Protein AF-A0A382SB54-F1 (afdb_monomer)

Solvent-accessible surface area (backbone atoms only — not comparable to full-atom values): 14588 Å² total; per-residue (Å²): 131,87,76,50,73,66,57,52,51,50,52,52,54,50,54,52,37,54,52,53,48,53,54,49,52,51,52,32,71,78,64,73,53,52,62,45,81,50,63,39,62,71,53,73,41,19,68,50,53,30,50,47,32,78,80,61,42,66,45,75,49,62,63,59,35,33,24,76,78,36,48,59,56,52,53,54,37,51,51,44,27,75,76,66,73,44,75,74,86,80,88,70,50,57,73,45,52,67,32,75,64,54,65,32,42,67,56,49,52,56,34,46,77,69,72,38,65,35,32,34,43,23,43,35,22,50,47,48,92,55,50,76,68,26,25,16,33,33,33,60,25,58,44,86,62,43,43,59,57,52,36,66,72,56,70,55,69,87,78,65,49,40,21,39,44,29,39,34,94,52,39,76,80,42,34,55,40,48,66,72,51,79,72,39,67,61,44,51,38,40,23,41,42,73,56,42,85,62,28,61,23,24,31,34,95,88,32,29,32,40,42,20,36,37,42,62,88,82,37,49,62,61,30,50,39,37,52,53,47,19,74,78,66,76,46,50,47,34,28,39,38,62,26,52,51,80,97,53,66,66,46,60,52,71,67,44,48,50,52,44,27,73,73,68,74,40,58,62,38,36,37,92

Secondary structure (DSSP, 8-state):
-PPPHHHHHHHHHHHHHHHHHHHHHHHHHHH--SEEE--SGGGG-HHHHHHGGGGT-SEEE--S--SHHHHHHHHHHHHHHHHHSPPP----SEEEEEE-SS--HHHHHHHHHTT--EEEE-EEEESSSS--SSEEEEE-TT-TTHHHHHHHHHT--TT---EEEEEGGGHHHHEE-GGG-S--TTS--EEEESSGGG-TTT--TTSEEE-EEE-TTT-HHHHHHHHHHHHHHS--EEEEEE---TTSPPP-SHHHHHHHHHHH---EES--

Organism: NCBI:txid408172

Foldseek 3Di:
DDDPPVNVVVVVLVVLLVVLLVVLLVVCVVPVDLEEEDAAPSLLVQASVLCNVVSRRLYYDYALARHPVCVVVVVVQVVCCVVPVDGDDDLFQQAAAALDAAFALVVVVVCQVVQAWAFEAHGRAGHHQWGQRNQKTWGAQQDPCPLVLVCVQQVDDSQDAFAKAFALVCDVVFWDGRSNDSADQNLSHKTATPCCNRGVRAAGPVRIGRYHYDDCSNPVRVNVSLVVCCVVPVGRIMTTGANAHHVDGGQRYVVRQVVSCVVSVHYYDHYD

pLDDT: mean 94.24, std 7.25, range [50.59, 98.81]

Structure (mmCIF, N/CA/C/O backbone):
data_AF-A0A382SB54-F1
#
_entry.id   AF-A0A382SB54-F1
#
loop_
_atom_site.group_PDB
_atom_site.id
_atom_site.type_symbol
_atom_site.label_atom_id
_atom_site.label_alt_id
_atom_site.label_comp_id
_atom_site.label_asym_id
_atom_site.label_entity_id
_atom_site.label_seq_id
_atom_site.pdbx_PDB_ins_code
_atom_site.Cartn_x
_atom_site.Cartn_y
_atom_site.Cartn_z
_atom_site.occupancy
_atom_site.B_iso_or_equiv
_atom_site.auth_seq_id
_atom_site.auth_comp_id
_atom_site.auth_asym_id
_atom_site.auth_atom_id
_atom_site.pdbx_PDB_model_num
ATOM 1 N N . LYS A 1 1 ? -19.617 5.815 -33.977 1.00 50.59 1 LYS A N 1
ATOM 2 C CA . LYS A 1 1 ? -20.335 5.141 -32.869 1.00 50.59 1 LYS A CA 1
ATOM 3 C C . LYS A 1 1 ? -19.500 5.381 -31.635 1.00 50.59 1 LYS A C 1
ATOM 5 O O . LYS A 1 1 ? -18.406 4.841 -31.554 1.00 50.59 1 LYS A O 1
ATOM 10 N N . ASP A 1 2 ? -19.963 6.305 -30.812 1.00 54.66 2 ASP A N 1
ATOM 11 C CA . ASP A 1 2 ? -19.185 6.974 -29.776 1.00 54.66 2 ASP A CA 1
ATOM 12 C C . ASP A 1 2 ? -18.644 5.974 -28.756 1.00 54.66 2 ASP A C 1
ATOM 14 O O . ASP A 1 2 ? -19.398 5.203 -28.163 1.00 54.66 2 ASP A O 1
ATOM 18 N N . HIS A 1 3 ? -17.322 5.941 -28.599 1.00 72.31 3 HIS A N 1
ATOM 19 C CA . HIS A 1 3 ? -16.703 5.193 -27.516 1.00 72.31 3 HIS A CA 1
ATOM 20 C C . HIS A 1 3 ? -16.958 5.967 -26.223 1.00 72.31 3 HIS A C 1
ATOM 22 O O . HIS A 1 3 ? -16.525 7.111 -26.105 1.00 72.31 3 HIS A O 1
ATOM 28 N N . ASP A 1 4 ? -17.672 5.366 -25.272 1.00 87.69 4 ASP A N 1
ATOM 29 C CA . ASP A 1 4 ? -17.833 5.957 -23.946 1.00 87.69 4 ASP A CA 1
ATOM 30 C C . ASP A 1 4 ? -16.490 6.003 -23.189 1.00 87.69 4 ASP A C 1
ATOM 32 O O . ASP A 1 4 ? -15.527 5.298 -23.523 1.00 87.69 4 ASP A O 1
ATOM 36 N N . ASP A 1 5 ? -16.418 6.828 -22.140 1.00 88.38 5 ASP A N 1
ATOM 37 C CA . ASP A 1 5 ? -15.204 6.993 -21.327 1.00 88.38 5 ASP A CA 1
ATOM 38 C C . ASP A 1 5 ? -14.668 5.653 -20.792 1.00 88.38 5 ASP A C 1
ATOM 40 O O . ASP A 1 5 ? -13.458 5.472 -20.639 1.00 88.38 5 ASP A O 1
ATOM 44 N N . PHE A 1 6 ? -15.553 4.687 -20.519 1.00 89.00 6 PHE A N 1
ATOM 45 C CA . PHE A 1 6 ? -15.177 3.360 -20.032 1.00 89.00 6 PHE A CA 1
ATOM 46 C C . PHE A 1 6 ? -14.490 2.516 -21.104 1.00 89.00 6 PHE A C 1
ATOM 48 O O . PHE A 1 6 ? -13.487 1.856 -20.816 1.00 89.00 6 PHE A O 1
ATOM 55 N N . THR A 1 7 ? -14.987 2.558 -22.338 1.00 91.81 7 THR A N 1
ATOM 56 C CA . THR A 1 7 ? -14.388 1.878 -23.489 1.00 91.81 7 THR A CA 1
ATOM 57 C C . THR A 1 7 ? -13.011 2.455 -23.785 1.00 91.81 7 THR A C 1
ATOM 59 O O . THR A 1 7 ? -12.054 1.693 -23.944 1.00 91.81 7 THR A O 1
ATOM 62 N N . ILE A 1 8 ? -12.883 3.786 -23.768 1.00 93.75 8 ILE A N 1
ATOM 63 C CA . ILE A 1 8 ? -11.598 4.472 -23.959 1.00 93.75 8 ILE A CA 1
ATOM 64 C C . ILE A 1 8 ? -10.621 4.096 -22.835 1.00 93.75 8 ILE A C 1
ATOM 66 O O . ILE A 1 8 ? -9.490 3.693 -23.113 1.00 93.75 8 ILE A O 1
ATOM 70 N N . ALA A 1 9 ? -11.054 4.143 -21.571 1.00 92.31 9 ALA A N 1
ATOM 71 C CA . ALA A 1 9 ? -10.214 3.780 -20.429 1.00 92.31 9 ALA A CA 1
ATOM 72 C C . ALA A 1 9 ? -9.747 2.314 -20.481 1.00 92.31 9 ALA A C 1
ATOM 74 O O . ALA A 1 9 ? -8.581 2.025 -20.200 1.00 92.31 9 ALA A O 1
ATOM 75 N N . ARG A 1 10 ? -10.630 1.384 -20.870 1.00 93.06 10 ARG A N 1
ATOM 76 C CA . ARG A 1 10 ? -10.280 -0.030 -21.061 1.00 93.06 10 ARG A CA 1
ATOM 77 C C . ARG A 1 10 ? -9.257 -0.199 -22.182 1.00 93.06 10 ARG A C 1
ATOM 79 O O . ARG A 1 10 ? -8.272 -0.903 -21.979 1.00 93.06 10 ARG A O 1
ATOM 86 N N . ALA A 1 11 ? -9.476 0.430 -23.336 1.00 95.69 11 ALA A N 1
ATOM 87 C CA . ALA A 1 11 ? -8.561 0.348 -24.471 1.00 95.69 11 ALA A CA 1
ATOM 88 C C . ALA A 1 11 ? -7.173 0.898 -24.111 1.00 95.69 11 ALA A C 1
ATOM 90 O O . ALA A 1 11 ? -6.170 0.226 -24.344 1.00 95.69 11 ALA A O 1
ATOM 91 N N . ALA A 1 12 ? -7.113 2.057 -23.446 1.00 96.44 12 ALA A N 1
ATOM 92 C CA . ALA A 1 12 ? -5.862 2.629 -22.955 1.00 96.44 12 ALA A CA 1
ATOM 93 C C . ALA A 1 12 ? -5.149 1.694 -21.961 1.00 96.44 12 ALA A C 1
ATOM 95 O O . ALA A 1 12 ? -3.939 1.499 -22.061 1.00 96.44 12 ALA A O 1
ATOM 96 N N . GLN A 1 13 ? -5.893 1.066 -21.041 1.00 95.75 13 GLN A N 1
ATOM 97 C CA . GLN A 1 13 ? -5.335 0.102 -20.088 1.00 95.75 13 GLN A CA 1
ATOM 98 C C . GLN A 1 13 ? -4.801 -1.169 -20.774 1.00 95.75 13 GLN A C 1
ATOM 100 O O . GLN A 1 13 ? -3.807 -1.727 -20.314 1.00 95.75 13 GLN A O 1
ATOM 105 N N . ILE A 1 14 ? -5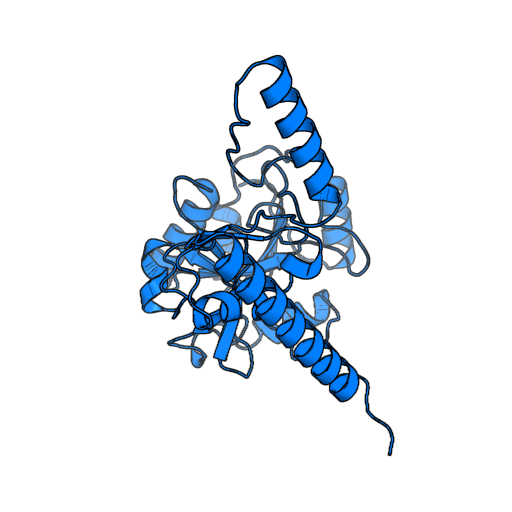.424 -1.630 -21.861 1.00 96.88 14 ILE A N 1
ATOM 106 C CA . ILE A 1 14 ? -4.913 -2.754 -22.663 1.00 96.88 14 ILE A CA 1
ATOM 107 C C . ILE A 1 14 ? -3.611 -2.348 -23.355 1.00 96.88 14 ILE A C 1
ATOM 109 O O . ILE A 1 14 ? -2.593 -3.013 -23.180 1.00 96.88 14 ILE A O 1
ATOM 113 N N . GLN A 1 15 ? -3.616 -1.213 -24.056 1.00 97.56 15 GLN A N 1
ATOM 114 C CA . GLN A 1 15 ? -2.452 -0.742 -24.805 1.00 97.56 15 GLN A CA 1
ATOM 115 C C . GLN A 1 15 ? -1.239 -0.493 -23.903 1.00 97.56 15 GLN A C 1
ATOM 117 O O . GLN A 1 15 ? -0.128 -0.905 -24.233 1.00 97.56 15 GLN A O 1
ATOM 122 N N . ILE A 1 16 ? -1.427 0.123 -22.730 1.00 97.19 16 ILE A N 1
ATOM 123 C CA . ILE A 1 16 ? -0.308 0.337 -21.803 1.00 97.19 16 ILE A CA 1
ATOM 124 C C . ILE A 1 16 ? 0.230 -0.986 -21.244 1.00 97.19 16 ILE A C 1
ATOM 126 O O . ILE A 1 16 ? 1.438 -1.123 -21.086 1.00 97.19 16 ILE A O 1
ATOM 130 N N . GLN A 1 17 ? -0.631 -1.977 -20.979 1.00 97.50 17 GLN A N 1
ATOM 131 C CA . GLN A 1 17 ? -0.191 -3.296 -20.515 1.00 97.50 17 GLN A CA 1
ATOM 132 C C . GLN A 1 17 ? 0.639 -4.019 -21.571 1.00 97.50 17 GLN A C 1
ATOM 134 O O . GLN A 1 17 ? 1.701 -4.533 -21.239 1.00 97.50 17 GLN A O 1
ATOM 139 N N . GLU A 1 18 ? 0.188 -4.025 -22.826 1.00 97.25 18 GLU A N 1
ATOM 140 C CA . GLU A 1 18 ? 0.925 -4.628 -23.943 1.00 97.25 18 GLU A CA 1
ATOM 141 C C . GLU A 1 18 ? 2.321 -4.011 -24.083 1.00 97.25 18 GLU A C 1
ATOM 143 O O . GLU A 1 18 ? 3.311 -4.732 -24.204 1.00 97.25 18 GLU A O 1
ATOM 148 N N . ARG A 1 19 ? 2.427 -2.679 -23.983 1.00 97.62 19 ARG A N 1
ATOM 149 C CA . ARG A 1 19 ? 3.722 -1.987 -24.053 1.00 97.62 19 ARG A CA 1
ATOM 150 C C . ARG A 1 19 ? 4.620 -2.288 -22.860 1.00 97.62 19 ARG A C 1
ATOM 152 O O . ARG A 1 19 ? 5.799 -2.554 -23.065 1.00 97.62 19 ARG A O 1
ATOM 159 N N . ILE A 1 20 ? 4.083 -2.288 -21.638 1.00 97.94 20 ILE A N 1
ATOM 160 C CA . ILE A 1 20 ? 4.850 -2.657 -20.437 1.00 97.94 20 ILE A CA 1
ATOM 161 C C . ILE A 1 20 ? 5.413 -4.074 -20.580 1.00 97.94 20 ILE A C 1
ATOM 163 O O . ILE A 1 20 ? 6.600 -4.272 -20.339 1.00 97.94 20 ILE A O 1
ATOM 167 N N . LEU A 1 21 ? 4.582 -5.041 -20.983 1.00 97.94 21 LEU A N 1
ATOM 168 C CA . LEU A 1 21 ? 5.003 -6.433 -21.141 1.00 97.94 21 LEU A CA 1
ATOM 169 C C . LEU A 1 21 ? 6.086 -6.556 -22.216 1.00 97.94 21 LEU A C 1
ATOM 171 O O . LEU A 1 21 ? 7.145 -7.094 -21.922 1.00 97.94 21 LEU A O 1
ATOM 175 N N . SER A 1 22 ? 5.886 -5.956 -23.392 1.00 97.75 22 SER A N 1
ATOM 176 C CA . SER A 1 22 ? 6.858 -6.003 -24.492 1.00 97.75 22 SER A CA 1
ATOM 177 C C . SER A 1 22 ? 8.219 -5.396 -24.121 1.00 97.75 22 SER A C 1
ATOM 179 O O . SER A 1 22 ? 9.256 -6.006 -24.379 1.00 97.75 22 SER A O 1
ATOM 181 N N . TYR A 1 23 ? 8.249 -4.226 -23.469 1.00 97.25 23 TYR A N 1
ATOM 182 C CA . TYR A 1 23 ? 9.517 -3.643 -23.012 1.00 97.25 23 TYR A CA 1
ATOM 183 C C . TYR A 1 23 ? 10.173 -4.472 -21.911 1.00 97.25 23 TYR A C 1
ATOM 185 O O . TYR A 1 23 ? 11.398 -4.531 -21.826 1.00 97.25 23 TYR A O 1
ATOM 193 N N . SER A 1 24 ? 9.366 -5.103 -21.062 1.00 97.25 24 SER A N 1
ATOM 194 C CA . SER A 1 24 ? 9.866 -5.932 -19.978 1.00 97.25 24 SER A CA 1
ATOM 195 C C . SER A 1 24 ? 10.441 -7.259 -20.481 1.00 97.25 24 SER A C 1
ATOM 197 O O . SER A 1 24 ? 11.502 -7.658 -20.013 1.00 97.25 24 SER A O 1
ATOM 199 N N . GLU A 1 25 ? 9.808 -7.897 -21.466 1.00 96.94 25 GLU A N 1
ATOM 200 C CA . GLU A 1 25 ? 10.356 -9.064 -22.170 1.00 96.94 25 GLU A CA 1
ATOM 201 C C . GLU A 1 25 ? 11.692 -8.717 -22.822 1.00 96.94 25 GLU A C 1
ATOM 203 O O . GLU A 1 25 ? 12.690 -9.371 -22.539 1.00 96.94 25 GLU A O 1
ATOM 208 N N . TYR A 1 26 ? 11.749 -7.611 -23.572 1.00 97.44 26 TYR A N 1
ATOM 209 C CA . TYR A 1 26 ? 12.998 -7.143 -24.171 1.00 97.44 26 TYR A CA 1
ATOM 210 C C . TYR A 1 26 ? 14.095 -6.907 -23.122 1.00 97.44 26 TYR A C 1
ATOM 212 O O . TYR A 1 26 ? 15.227 -7.349 -23.299 1.00 97.44 26 TYR A O 1
ATOM 220 N N . ALA A 1 27 ? 13.767 -6.253 -22.001 1.00 97.00 27 ALA A N 1
ATOM 221 C CA . ALA A 1 27 ? 14.714 -6.034 -20.909 1.00 97.00 27 ALA A CA 1
ATOM 222 C C . ALA A 1 27 ? 15.238 -7.354 -20.324 1.00 97.00 27 ALA A C 1
ATOM 224 O O . ALA A 1 27 ? 16.415 -7.450 -19.977 1.00 97.00 27 ALA A O 1
ATOM 225 N N . ARG A 1 28 ? 14.391 -8.380 -20.225 1.00 96.56 28 ARG A N 1
ATOM 226 C CA . ARG A 1 28 ? 14.822 -9.705 -19.788 1.00 96.56 28 ARG A CA 1
ATOM 227 C C . ARG A 1 28 ? 15.760 -10.350 -20.800 1.00 96.56 28 ARG A C 1
ATOM 229 O O . ARG A 1 28 ? 16.817 -10.830 -20.405 1.00 96.56 28 ARG A O 1
ATOM 236 N N . ASP A 1 29 ? 15.405 -10.312 -22.078 1.00 96.69 29 ASP A N 1
ATOM 237 C CA . ASP A 1 29 ? 16.165 -10.963 -23.144 1.00 96.69 29 ASP A CA 1
ATOM 238 C C . ASP A 1 29 ? 17.578 -10.375 -23.273 1.00 96.69 29 ASP A C 1
ATOM 240 O O . ASP A 1 29 ? 18.544 -11.119 -23.431 1.00 96.69 29 ASP A O 1
ATOM 244 N N . ILE A 1 30 ? 17.727 -9.051 -23.129 1.00 97.75 30 ILE A N 1
ATOM 245 C CA . ILE A 1 30 ? 19.043 -8.395 -23.224 1.00 97.75 30 ILE A CA 1
ATOM 246 C C . ILE A 1 30 ? 19.882 -8.492 -21.943 1.00 97.75 30 ILE A C 1
ATOM 248 O O . ILE A 1 30 ? 21.093 -8.289 -22.000 1.00 97.75 30 ILE A O 1
ATOM 252 N N . THR A 1 31 ? 19.265 -8.743 -20.783 1.00 97.31 31 THR A N 1
ATOM 253 C CA . THR A 1 31 ? 19.990 -8.815 -19.499 1.00 97.31 31 THR A CA 1
ATOM 254 C C . THR A 1 31 ? 20.241 -10.241 -19.024 1.00 97.31 31 THR A C 1
ATOM 256 O O . THR A 1 31 ? 21.155 -10.455 -18.230 1.00 97.31 31 THR A O 1
ATOM 259 N N . GLY A 1 32 ? 19.415 -11.205 -19.441 1.00 96.19 32 GLY A N 1
ATOM 260 C CA . GLY A 1 32 ? 19.379 -12.557 -18.880 1.00 96.19 32 GLY A CA 1
ATOM 261 C C . GLY A 1 32 ? 18.951 -12.613 -17.406 1.00 96.19 32 GLY A C 1
ATOM 262 O O . GLY A 1 32 ? 19.081 -13.659 -16.776 1.00 96.19 32 GLY A O 1
ATOM 263 N N . SER A 1 33 ? 18.476 -11.501 -16.827 1.00 97.00 33 SER A N 1
ATOM 264 C CA . SER A 1 33 ? 18.079 -11.436 -15.419 1.00 97.00 33 SER A CA 1
ATOM 265 C C . SER A 1 33 ? 16.758 -12.160 -15.183 1.00 97.00 33 SER A C 1
ATOM 267 O O . SER A 1 33 ? 15.825 -12.054 -15.969 1.00 97.00 33 SER A O 1
ATOM 269 N N . GLU A 1 34 ? 16.627 -12.819 -14.037 1.00 96.00 34 GLU A N 1
ATOM 270 C CA . GLU A 1 34 ? 15.350 -13.382 -13.584 1.00 96.00 34 GLU A CA 1
ATOM 271 C C . GLU A 1 34 ? 14.567 -12.414 -12.680 1.00 96.00 34 GLU A C 1
ATOM 273 O O . GLU A 1 34 ? 13.420 -12.688 -12.318 1.00 96.00 34 GLU A O 1
ATOM 278 N N . ASN A 1 35 ? 15.176 -11.273 -12.336 1.00 97.19 35 ASN A N 1
ATOM 279 C CA . ASN A 1 35 ? 14.643 -10.277 -11.411 1.00 97.19 35 ASN A CA 1
ATOM 280 C C . ASN A 1 35 ? 14.505 -8.903 -12.074 1.00 97.19 35 ASN A C 1
ATOM 282 O O . ASN A 1 35 ? 15.416 -8.447 -12.774 1.00 97.19 35 ASN A O 1
ATOM 286 N N . LEU A 1 36 ? 13.403 -8.217 -11.778 1.00 97.56 36 LEU A N 1
ATOM 287 C CA . LEU A 1 36 ? 13.089 -6.896 -12.312 1.00 97.56 36 LEU A CA 1
ATOM 288 C C . LEU A 1 36 ? 13.006 -5.850 -11.197 1.00 97.56 36 LEU A C 1
ATOM 290 O O . LEU A 1 36 ? 12.251 -5.999 -10.239 1.00 97.56 36 LEU A O 1
ATOM 294 N N . VAL A 1 37 ? 13.707 -4.731 -11.366 1.00 96.50 37 VAL A N 1
ATOM 295 C CA . VAL A 1 37 ? 13.427 -3.495 -10.622 1.00 96.50 37 VAL A CA 1
ATOM 296 C C . VAL A 1 37 ? 12.620 -2.587 -11.538 1.00 96.50 37 VAL A C 1
ATOM 298 O O . VAL A 1 37 ? 13.130 -2.148 -12.567 1.00 96.50 37 VAL A O 1
ATOM 301 N N . PHE A 1 38 ? 11.362 -2.314 -11.187 1.00 97.12 38 PHE A N 1
ATOM 302 C CA . PHE A 1 38 ? 10.466 -1.522 -12.029 1.00 97.12 38 PHE A CA 1
ATOM 303 C C . PHE A 1 38 ? 10.108 -0.188 -11.368 1.00 97.12 38 PHE A C 1
ATOM 305 O O . PHE A 1 38 ? 9.545 -0.134 -10.274 1.00 97.12 38 PHE A O 1
ATOM 312 N N . MET A 1 39 ? 10.472 0.896 -12.052 1.00 95.69 39 MET A N 1
ATOM 313 C CA . MET A 1 39 ? 10.381 2.282 -11.595 1.00 95.69 39 MET A CA 1
ATOM 314 C C . MET A 1 39 ? 9.679 3.156 -12.648 1.00 95.69 39 MET A C 1
ATOM 316 O O . MET A 1 39 ? 9.374 2.705 -13.751 1.00 95.69 39 MET A O 1
ATOM 320 N N . GLY A 1 40 ? 9.417 4.416 -12.308 1.00 95.88 40 GLY A N 1
ATOM 321 C CA . GLY A 1 40 ? 8.641 5.363 -13.107 1.00 95.88 40 GLY A CA 1
ATOM 322 C C . GLY A 1 40 ? 7.160 5.378 -12.718 1.00 95.88 40 GLY A C 1
ATOM 323 O O . GLY A 1 40 ? 6.629 4.434 -12.132 1.00 95.88 40 GLY A O 1
ATOM 324 N N . GLY A 1 41 ? 6.453 6.461 -13.056 1.00 96.00 41 GLY A N 1
ATOM 325 C CA . GLY A 1 41 ? 5.047 6.644 -12.661 1.00 96.00 41 GLY A CA 1
ATOM 326 C C . GLY A 1 41 ? 4.110 5.533 -13.157 1.00 96.00 41 GLY A C 1
ATOM 327 O O . GLY A 1 41 ? 3.140 5.186 -12.481 1.00 96.00 41 GLY A O 1
ATOM 328 N N . VAL A 1 42 ? 4.438 4.917 -14.296 1.00 96.75 42 VAL A N 1
ATOM 329 C CA . VAL A 1 42 ? 3.690 3.791 -14.877 1.00 96.75 42 VAL A CA 1
ATOM 330 C C . VAL A 1 42 ? 3.751 2.536 -13.992 1.00 96.75 42 VAL A C 1
ATOM 332 O O . VAL A 1 42 ? 2.784 1.775 -13.962 1.00 96.75 42 VAL A O 1
ATOM 335 N N . ALA A 1 43 ? 4.804 2.361 -13.185 1.00 97.12 43 ALA A N 1
ATOM 336 C CA . ALA A 1 43 ? 4.943 1.235 -12.256 1.00 97.12 43 ALA A CA 1
ATOM 337 C C . ALA A 1 43 ? 3.922 1.259 -11.098 1.00 97.12 43 ALA A C 1
ATOM 339 O O . ALA A 1 43 ? 3.796 0.289 -10.355 1.00 97.12 43 ALA A O 1
ATOM 340 N N . LEU A 1 44 ? 3.119 2.324 -10.953 1.00 95.94 44 LEU A N 1
ATOM 341 C CA . LEU A 1 44 ? 1.945 2.332 -10.067 1.00 95.94 44 LEU A CA 1
ATOM 342 C C . LEU A 1 44 ? 0.747 1.538 -10.628 1.00 95.94 44 LEU A C 1
ATOM 344 O O . LEU A 1 44 ? -0.276 1.397 -9.939 1.00 95.94 44 LEU A O 1
ATOM 348 N N . ASN A 1 45 ? 0.842 1.027 -11.862 1.00 96.56 45 ASN A N 1
ATOM 349 C CA . ASN A 1 45 ? -0.171 0.190 -12.498 1.00 96.56 45 ASN A CA 1
ATOM 350 C C . ASN A 1 45 ? -0.103 -1.254 -11.980 1.00 96.56 45 ASN A C 1
ATOM 352 O O . ASN A 1 45 ? 0.378 -2.164 -12.649 1.00 96.56 45 ASN A O 1
ATOM 356 N N . CYS A 1 46 ? -0.650 -1.472 -10.784 1.00 95.00 46 CYS A N 1
ATOM 357 C CA . CYS A 1 46 ? -0.629 -2.774 -10.111 1.00 95.00 46 CYS A CA 1
ATOM 358 C C . CYS A 1 46 ? -1.238 -3.942 -10.910 1.00 95.00 46 CYS A C 1
ATOM 360 O O . CYS A 1 46 ? -0.858 -5.086 -10.684 1.00 95.00 46 CYS A O 1
ATOM 362 N N . VAL A 1 47 ? -2.146 -3.670 -11.857 1.00 95.31 47 VAL A N 1
ATOM 363 C CA . VAL A 1 47 ? -2.705 -4.704 -12.745 1.00 95.31 47 VAL A CA 1
ATOM 364 C C . VAL A 1 47 ? -1.658 -5.160 -13.761 1.00 95.31 47 VAL A C 1
ATOM 366 O O . VAL A 1 47 ? -1.502 -6.357 -13.981 1.00 95.31 47 VAL A O 1
ATOM 369 N N . ALA A 1 48 ? -0.925 -4.219 -14.366 1.00 97.00 48 ALA A N 1
ATOM 370 C CA . ALA A 1 48 ? 0.181 -4.545 -15.263 1.00 97.00 48 ALA A CA 1
ATOM 371 C C . ALA A 1 48 ? 1.308 -5.258 -14.503 1.00 97.00 48 ALA A C 1
ATOM 373 O O . ALA A 1 48 ? 1.798 -6.284 -14.966 1.00 97.00 48 ALA A O 1
ATOM 374 N N . ASN A 1 49 ? 1.639 -4.778 -13.299 1.00 97.62 49 ASN A N 1
ATOM 375 C CA . ASN A 1 49 ? 2.686 -5.364 -12.462 1.00 97.62 49 ASN A CA 1
ATOM 376 C C . ASN A 1 49 ? 2.441 -6.850 -12.169 1.00 97.62 49 ASN A C 1
ATOM 378 O O . ASN A 1 49 ? 3.367 -7.648 -12.253 1.00 97.62 49 ASN A O 1
ATOM 382 N N . SER A 1 50 ? 1.199 -7.244 -11.864 1.00 97.00 50 SER A N 1
ATOM 383 C CA . SER A 1 50 ? 0.864 -8.657 -11.634 1.00 97.00 50 SER A CA 1
ATOM 384 C C . SER A 1 50 ? 1.064 -9.533 -12.871 1.00 97.00 50 SER A C 1
ATOM 386 O O . SER A 1 50 ? 1.413 -10.701 -12.734 1.00 97.00 50 SER A O 1
ATOM 388 N N . LYS A 1 51 ? 0.863 -8.989 -14.078 1.00 97.31 51 LYS A N 1
ATOM 389 C CA . LYS A 1 51 ? 1.016 -9.739 -15.336 1.00 97.31 51 LYS A CA 1
ATOM 390 C C . LYS A 1 51 ? 2.473 -9.980 -15.723 1.00 97.31 51 LYS A C 1
ATOM 392 O O . LYS A 1 51 ? 2.732 -10.903 -16.486 1.00 97.31 51 LYS A O 1
ATOM 397 N N . LEU A 1 52 ? 3.415 -9.203 -15.187 1.00 97.75 52 LEU A N 1
ATOM 398 C CA . LEU A 1 52 ? 4.847 -9.385 -15.445 1.00 97.75 52 LEU A CA 1
ATOM 399 C C . LEU A 1 52 ? 5.347 -10.773 -15.001 1.00 97.75 52 LEU A C 1
ATOM 401 O O . LEU A 1 52 ? 6.244 -11.336 -15.615 1.00 97.75 52 LEU A O 1
ATOM 405 N N . PHE A 1 53 ? 4.731 -11.384 -13.990 1.00 97.19 53 PHE A N 1
ATOM 406 C CA . PHE A 1 53 ? 5.069 -12.757 -13.605 1.00 97.19 53 PHE A CA 1
ATOM 407 C C . PHE A 1 53 ? 4.694 -13.785 -14.682 1.00 97.19 53 PHE A C 1
ATOM 409 O O . PHE A 1 53 ? 5.400 -14.773 -14.855 1.00 97.19 53 PHE A O 1
ATOM 416 N N . ASN A 1 54 ? 3.640 -13.534 -15.467 1.00 95.62 54 ASN A N 1
ATOM 417 C CA . ASN A 1 54 ? 3.183 -14.458 -16.512 1.00 95.62 54 ASN A CA 1
ATOM 418 C C . ASN A 1 54 ? 4.157 -14.545 -17.686 1.00 95.62 54 ASN A C 1
ATOM 420 O O . ASN A 1 54 ? 4.192 -15.562 -18.370 1.00 95.62 54 ASN A O 1
ATOM 424 N N . ILE A 1 55 ? 4.933 -13.484 -17.922 1.00 95.06 55 ILE A N 1
ATOM 425 C CA . ILE A 1 55 ? 5.959 -13.492 -18.965 1.00 95.06 55 ILE A CA 1
ATOM 426 C C . ILE A 1 55 ? 7.255 -14.130 -18.474 1.00 95.06 55 ILE A C 1
ATOM 428 O O . ILE A 1 55 ? 8.107 -14.395 -19.306 1.00 95.06 55 ILE A O 1
ATOM 432 N N . GLY A 1 56 ? 7.385 -14.452 -17.176 1.00 94.50 56 GLY A N 1
ATOM 433 C CA . GLY A 1 56 ? 8.445 -15.290 -16.602 1.00 94.50 56 GLY A CA 1
ATOM 434 C C . GLY A 1 56 ? 9.476 -14.566 -15.727 1.00 94.50 56 GLY A C 1
ATOM 435 O O . GLY A 1 56 ? 10.579 -15.078 -15.558 1.00 94.50 56 GLY A O 1
ATOM 436 N N . TRP A 1 57 ? 9.160 -13.385 -15.187 1.00 97.50 57 TRP A N 1
ATOM 437 C CA . TRP A 1 57 ? 9.948 -12.807 -14.089 1.00 97.50 57 TRP A CA 1
ATOM 438 C C . TRP A 1 57 ? 9.758 -13.624 -12.807 1.00 97.50 57 TRP A C 1
ATOM 440 O O . TRP A 1 57 ? 8.623 -13.950 -12.459 1.00 97.50 57 TRP A O 1
ATOM 450 N N . LYS A 1 58 ? 10.849 -13.931 -12.092 1.00 95.81 58 LYS A N 1
ATOM 451 C CA . LYS A 1 58 ? 10.798 -14.664 -10.815 1.00 95.81 58 LYS A CA 1
ATOM 452 C C . LYS A 1 58 ? 10.563 -13.741 -9.630 1.00 95.81 58 LYS A C 1
ATOM 454 O O . LYS A 1 58 ? 9.769 -14.071 -8.755 1.00 95.81 58 LYS A O 1
ATOM 459 N N . ASP A 1 59 ? 11.204 -12.575 -9.620 1.00 96.00 59 ASP A N 1
ATOM 460 C CA . ASP A 1 59 ? 10.925 -11.540 -8.630 1.00 96.00 59 ASP A CA 1
ATOM 461 C C . ASP A 1 59 ? 10.881 -10.145 -9.249 1.00 96.00 59 ASP A C 1
ATOM 463 O O . ASP A 1 59 ? 11.537 -9.836 -10.246 1.00 96.00 59 ASP A O 1
ATOM 467 N N . ILE A 1 60 ? 10.060 -9.296 -8.640 1.00 97.38 60 ILE A N 1
ATOM 468 C CA . ILE A 1 60 ? 9.824 -7.927 -9.076 1.00 97.38 60 ILE A CA 1
ATOM 469 C C . ILE A 1 60 ? 9.824 -7.024 -7.850 1.00 97.38 60 ILE A C 1
ATOM 471 O O . ILE A 1 60 ? 8.991 -7.177 -6.946 1.00 97.38 60 ILE A O 1
ATOM 475 N N . HIS A 1 61 ? 10.726 -6.047 -7.858 1.00 95.56 61 HIS A N 1
ATOM 476 C CA . HIS A 1 61 ? 10.806 -4.992 -6.863 1.00 95.56 61 HIS A CA 1
ATOM 477 C C . HIS A 1 61 ? 10.237 -3.683 -7.415 1.00 95.56 61 HIS A C 1
ATOM 479 O O . HIS A 1 61 ? 10.690 -3.169 -8.439 1.00 95.56 61 HIS A O 1
ATOM 485 N N . ILE A 1 62 ? 9.262 -3.123 -6.697 1.00 96.19 62 ILE A N 1
ATOM 486 C CA . ILE A 1 62 ? 8.662 -1.815 -6.977 1.00 96.19 62 ILE A CA 1
ATOM 487 C C . ILE A 1 62 ? 8.573 -1.071 -5.652 1.00 96.19 62 ILE A C 1
ATOM 489 O O . ILE A 1 62 ? 7.891 -1.520 -4.726 1.00 96.19 62 ILE A O 1
ATOM 493 N N . MET A 1 63 ? 9.248 0.071 -5.553 1.00 94.56 63 MET A N 1
ATOM 494 C CA . MET A 1 63 ? 9.214 0.868 -4.330 1.00 94.56 63 MET A CA 1
ATOM 495 C C . MET A 1 63 ? 7.822 1.503 -4.111 1.00 94.56 63 MET A C 1
ATOM 497 O O . MET A 1 63 ? 7.037 1.614 -5.054 1.00 94.56 63 MET A O 1
ATOM 501 N N . PRO A 1 64 ? 7.485 1.969 -2.895 1.00 94.88 64 PRO A N 1
ATOM 502 C CA . PRO A 1 64 ? 6.171 2.551 -2.579 1.00 94.88 64 PRO A CA 1
ATOM 503 C C . PRO A 1 64 ? 5.777 3.757 -3.450 1.00 94.88 64 PRO A C 1
ATOM 505 O O . PRO A 1 64 ? 4.598 3.970 -3.738 1.00 94.88 64 PRO A O 1
ATOM 508 N N . ASN A 1 65 ? 6.769 4.537 -3.887 1.00 95.69 65 ASN A N 1
ATOM 509 C CA . ASN A 1 65 ? 6.589 5.712 -4.731 1.00 95.69 65 ASN A CA 1
ATOM 510 C C . ASN A 1 65 ? 7.557 5.673 -5.925 1.00 95.69 65 ASN A C 1
ATOM 512 O O . ASN A 1 65 ? 8.592 6.331 -5.886 1.00 95.69 65 ASN A O 1
ATOM 516 N N . PRO A 1 66 ? 7.263 4.875 -6.964 1.00 95.75 66 PRO A N 1
ATOM 517 C CA . PRO A 1 66 ? 8.194 4.655 -8.065 1.00 95.75 66 PRO A CA 1
ATOM 518 C C . PRO A 1 66 ? 8.219 5.812 -9.077 1.00 95.75 66 PRO A C 1
ATOM 520 O O . PRO A 1 66 ? 9.055 5.804 -9.971 1.00 95.75 66 PRO A O 1
ATOM 523 N N . GLY A 1 67 ? 7.306 6.787 -8.976 1.00 94.69 67 GLY A N 1
ATOM 524 C CA . GLY A 1 67 ? 7.280 7.962 -9.852 1.00 94.69 67 GLY A CA 1
ATOM 525 C C . GLY A 1 67 ? 8.338 9.009 -9.501 1.00 94.69 67 GLY A C 1
ATOM 526 O O . GLY A 1 67 ? 9.203 8.779 -8.661 1.00 94.69 67 GLY A O 1
ATOM 527 N N . ASP A 1 68 ? 8.223 10.192 -10.101 1.00 94.88 68 ASP A N 1
ATOM 528 C CA . ASP A 1 68 ? 9.234 11.260 -10.055 1.00 94.88 68 ASP A CA 1
ATOM 529 C C . ASP A 1 68 ? 9.646 11.670 -8.636 1.00 94.88 68 ASP A C 1
ATOM 531 O O . ASP A 1 68 ? 10.816 11.935 -8.370 1.00 94.88 68 ASP A O 1
ATOM 535 N N . ALA A 1 69 ? 8.706 11.657 -7.687 1.00 91.81 69 ALA A N 1
ATOM 536 C CA . ALA A 1 69 ? 9.011 11.932 -6.286 1.00 91.81 69 ALA A CA 1
ATOM 537 C C . ALA A 1 69 ? 10.031 10.931 -5.704 1.00 91.81 69 ALA A C 1
ATOM 539 O O . ALA A 1 69 ? 10.878 11.318 -4.898 1.00 91.81 69 ALA A O 1
ATOM 540 N N . GLY A 1 70 ? 9.991 9.665 -6.128 1.00 93.00 70 GLY A N 1
ATOM 541 C CA . GLY A 1 70 ? 10.964 8.636 -5.759 1.00 93.00 70 GLY A CA 1
ATOM 542 C C . GLY A 1 70 ? 12.357 8.861 -6.347 1.00 93.00 70 GLY A C 1
ATOM 543 O O . GLY A 1 70 ? 13.337 8.429 -5.741 1.00 93.00 70 GLY A O 1
ATOM 544 N N . SER A 1 71 ? 12.485 9.599 -7.455 1.00 93.50 71 SER A N 1
ATOM 545 C CA . SER A 1 71 ? 13.793 9.917 -8.047 1.00 93.50 71 SER A CA 1
ATOM 546 C C . SER A 1 71 ? 14.666 10.758 -7.117 1.00 93.50 71 SER A C 1
ATOM 548 O O . SER A 1 71 ? 15.885 10.620 -7.156 1.00 93.50 71 SER A O 1
ATOM 550 N N . SER A 1 72 ? 14.071 11.564 -6.227 1.00 92.69 72 SER A N 1
ATOM 551 C CA . SER A 1 72 ? 14.825 12.299 -5.197 1.00 92.69 72 SER A CA 1
ATOM 552 C C . SER A 1 72 ? 15.621 11.361 -4.277 1.00 92.69 72 SER A C 1
ATOM 554 O O . SER A 1 72 ? 16.798 11.602 -4.007 1.00 92.69 72 SER A O 1
ATOM 556 N N . LEU A 1 73 ? 15.013 10.243 -3.865 1.00 91.19 73 LEU A N 1
ATOM 557 C CA . LEU A 1 73 ? 15.672 9.205 -3.078 1.00 91.19 73 LEU A CA 1
ATOM 558 C C . LEU A 1 73 ? 16.760 8.503 -3.894 1.00 91.19 73 LEU A C 1
ATOM 560 O O . LEU A 1 73 ? 17.844 8.259 -3.375 1.00 91.19 73 LEU A O 1
ATOM 564 N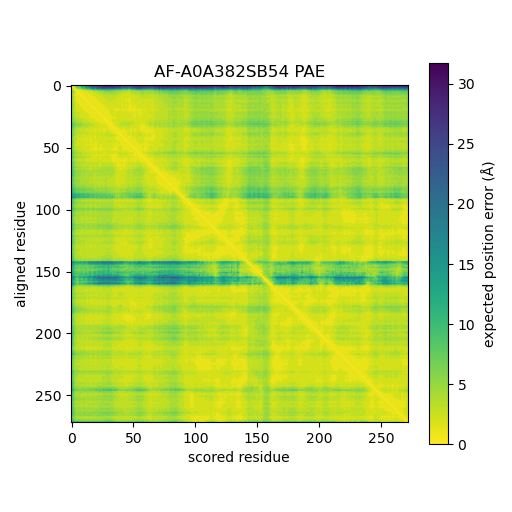 N . GLY A 1 74 ? 16.479 8.195 -5.164 1.00 92.50 74 GLY A N 1
ATOM 565 C CA . GLY A 1 74 ? 17.448 7.575 -6.069 1.00 92.50 74 GLY A CA 1
ATOM 566 C C . GLY A 1 74 ? 18.694 8.438 -6.278 1.00 92.50 74 GLY A C 1
ATOM 567 O O . GLY A 1 74 ? 19.808 7.929 -6.192 1.00 92.50 74 GLY A O 1
ATOM 568 N N . ALA A 1 75 ? 18.517 9.748 -6.471 1.00 95.19 75 ALA A N 1
ATOM 569 C CA . ALA A 1 75 ? 19.614 10.701 -6.618 1.00 95.19 75 ALA A CA 1
ATOM 570 C C . ALA A 1 75 ? 20.474 10.780 -5.347 1.00 95.19 75 ALA A C 1
ATOM 572 O O . ALA A 1 75 ? 21.695 10.660 -5.422 1.00 95.19 75 ALA A O 1
ATOM 573 N N . ALA A 1 76 ? 19.842 10.894 -4.174 1.00 94.00 76 ALA A N 1
ATOM 574 C CA . ALA A 1 76 ? 20.556 10.886 -2.897 1.00 94.00 76 ALA A CA 1
ATOM 575 C C . ALA A 1 76 ? 21.285 9.553 -2.644 1.00 94.00 76 ALA A C 1
ATOM 577 O O . ALA A 1 76 ? 22.398 9.541 -2.120 1.00 94.00 76 ALA A O 1
ATOM 578 N N . ALA A 1 77 ? 20.679 8.427 -3.034 1.00 94.50 77 ALA A N 1
ATOM 579 C CA . ALA A 1 77 ? 21.284 7.106 -2.901 1.00 94.50 77 ALA A CA 1
ATOM 580 C C . ALA A 1 77 ? 22.509 6.928 -3.805 1.00 94.50 77 ALA A C 1
ATOM 582 O O . ALA A 1 77 ? 23.507 6.353 -3.369 1.00 94.50 77 ALA A O 1
ATOM 583 N N . LEU A 1 78 ? 22.433 7.430 -5.040 1.00 96.50 78 LEU A N 1
ATOM 584 C CA . LEU A 1 78 ? 23.545 7.415 -5.985 1.00 96.50 78 LEU A CA 1
ATOM 585 C C . LEU A 1 78 ? 24.715 8.256 -5.466 1.00 96.50 78 LEU A C 1
ATOM 587 O O . LEU A 1 78 ? 25.845 7.777 -5.460 1.00 96.50 78 LEU A O 1
ATOM 591 N N . GLU A 1 79 ? 24.438 9.464 -4.974 1.00 97.62 79 GLU A N 1
ATOM 592 C CA . GLU A 1 79 ? 25.467 10.343 -4.414 1.00 97.62 79 GLU A CA 1
ATOM 593 C C . GLU A 1 79 ? 26.143 9.722 -3.184 1.00 97.62 79 GLU A C 1
ATOM 595 O O . GLU A 1 79 ? 27.371 9.668 -3.103 1.00 97.62 79 GLU A O 1
ATOM 600 N N . LEU A 1 80 ? 25.358 9.155 -2.258 1.00 97.25 80 LEU A N 1
ATOM 601 C CA . LEU A 1 80 ? 25.902 8.439 -1.101 1.00 97.25 80 LEU A CA 1
ATOM 602 C C . LEU A 1 80 ? 26.839 7.304 -1.533 1.00 97.25 80 LEU A C 1
ATOM 604 O O . LEU A 1 80 ? 27.921 7.145 -0.957 1.00 97.25 80 LEU A O 1
ATOM 608 N N . TYR A 1 81 ? 26.427 6.517 -2.527 1.00 97.94 81 TYR A N 1
ATOM 609 C CA . TYR A 1 81 ? 27.221 5.402 -3.026 1.00 97.94 81 TYR A CA 1
ATOM 610 C C . TYR A 1 81 ? 28.514 5.878 -3.688 1.00 97.94 81 TYR A C 1
ATOM 612 O O . TYR A 1 81 ? 29.579 5.359 -3.361 1.00 97.94 81 TYR A O 1
ATOM 620 N N . ASN A 1 82 ? 28.446 6.892 -4.549 1.00 98.19 82 ASN A N 1
ATOM 621 C CA . ASN A 1 82 ? 29.617 7.422 -5.247 1.00 98.19 82 ASN A CA 1
ATOM 622 C C . ASN A 1 82 ? 30.646 8.015 -4.277 1.00 98.19 82 ASN A C 1
ATOM 624 O O . ASN A 1 82 ? 31.843 7.799 -4.448 1.00 98.19 82 ASN A O 1
ATOM 628 N N . THR A 1 83 ? 30.184 8.711 -3.237 1.00 98.19 83 THR A N 1
ATOM 629 C CA . THR A 1 83 ? 31.068 9.400 -2.287 1.00 98.19 83 THR A CA 1
ATOM 630 C C . THR A 1 83 ? 31.596 8.482 -1.180 1.00 98.19 83 THR A C 1
ATOM 632 O O . THR A 1 83 ? 32.678 8.720 -0.646 1.00 98.19 83 THR A O 1
ATOM 635 N N . THR A 1 84 ? 30.871 7.420 -0.807 1.00 98.06 84 THR A N 1
ATOM 636 C CA . THR A 1 84 ? 31.226 6.601 0.376 1.00 98.06 84 THR A CA 1
ATOM 637 C C . THR A 1 84 ? 31.357 5.100 0.121 1.00 98.06 84 THR A C 1
ATOM 639 O O . THR A 1 84 ? 31.778 4.368 1.018 1.00 98.06 84 THR A O 1
ATOM 642 N N . GLY A 1 85 ? 30.928 4.607 -1.043 1.00 97.56 85 GLY A N 1
ATOM 643 C CA . GLY A 1 85 ? 30.759 3.179 -1.333 1.00 97.56 85 GLY A CA 1
ATOM 644 C C . GLY A 1 85 ? 29.608 2.507 -0.569 1.00 97.56 85 GLY A C 1
ATOM 645 O O . GLY A 1 85 ? 29.363 1.312 -0.746 1.00 97.56 85 GLY A O 1
ATOM 646 N N . LYS A 1 86 ? 28.884 3.237 0.293 1.00 96.94 86 LYS A N 1
ATOM 647 C CA . LYS A 1 86 ? 27.785 2.692 1.103 1.00 96.94 86 LYS A CA 1
ATOM 648 C C . LYS A 1 86 ? 26.462 2.771 0.350 1.00 96.94 86 LYS A C 1
ATOM 650 O O . LYS A 1 86 ? 26.165 3.747 -0.329 1.00 96.94 86 LYS A O 1
ATOM 655 N N . LYS A 1 87 ? 25.627 1.747 0.522 1.00 94.56 87 LYS A N 1
ATOM 656 C CA . LYS A 1 87 ? 24.245 1.735 0.022 1.00 94.56 87 LYS A CA 1
ATOM 657 C C . LYS A 1 87 ? 23.307 2.347 1.060 1.00 94.56 87 LYS A C 1
ATOM 659 O O . LYS A 1 87 ? 23.546 2.223 2.262 1.00 94.56 87 LYS A O 1
ATOM 664 N N . VAL A 1 88 ? 22.220 2.967 0.601 1.00 90.19 88 VAL A N 1
ATOM 665 C CA . VAL A 1 88 ? 21.160 3.454 1.495 1.00 90.19 88 VAL A CA 1
ATOM 666 C C . VAL A 1 88 ? 20.551 2.277 2.248 1.00 90.19 88 VAL A C 1
ATOM 668 O O . VAL A 1 88 ? 20.135 1.287 1.645 1.00 90.19 88 VAL A O 1
ATOM 671 N N . LYS A 1 89 ? 20.461 2.409 3.573 1.00 88.12 89 LYS A N 1
ATOM 672 C CA . LYS A 1 89 ? 19.663 1.509 4.400 1.00 88.12 89 LYS A CA 1
ATOM 673 C C . LYS A 1 89 ? 18.211 1.985 4.370 1.00 88.12 89 LYS A C 1
ATOM 675 O O . LYS A 1 89 ? 17.864 2.971 5.014 1.00 88.12 89 LYS A O 1
ATOM 680 N N . TRP A 1 90 ? 17.388 1.320 3.567 1.00 85.69 90 TRP A N 1
ATOM 681 C CA . TRP A 1 90 ? 15.967 1.626 3.445 1.00 85.69 90 TRP A CA 1
ATOM 682 C C . TRP A 1 90 ? 15.145 0.749 4.391 1.00 85.69 90 TRP A C 1
ATOM 684 O O . TRP A 1 90 ? 14.947 -0.434 4.126 1.00 85.69 90 TRP A O 1
ATOM 694 N N . ASP A 1 91 ? 14.649 1.341 5.478 1.00 85.25 91 ASP A N 1
ATOM 695 C CA . ASP A 1 91 ? 13.893 0.617 6.511 1.00 85.25 91 ASP A CA 1
ATOM 696 C C . ASP A 1 91 ? 12.370 0.589 6.251 1.00 85.25 91 ASP A C 1
ATOM 698 O O . ASP A 1 91 ? 11.630 -0.103 6.946 1.00 85.25 91 ASP A O 1
ATOM 702 N N . GLY A 1 92 ? 11.873 1.319 5.243 1.00 91.81 92 GLY A N 1
ATOM 703 C CA . GLY A 1 92 ? 10.462 1.295 4.850 1.00 91.81 92 GLY A CA 1
ATOM 704 C C . GLY A 1 92 ? 9.910 2.642 4.371 1.00 91.81 92 GLY A C 1
ATOM 705 O O . GLY A 1 92 ? 10.635 3.631 4.301 1.00 91.81 92 GLY A O 1
ATOM 706 N N . PRO A 1 93 ? 8.604 2.707 4.048 1.00 95.44 93 PRO A N 1
ATOM 707 C CA . PRO A 1 93 ? 7.976 3.902 3.486 1.00 95.44 93 PRO A CA 1
ATOM 708 C C . PRO A 1 93 ? 7.777 5.036 4.499 1.00 95.44 93 PRO A C 1
ATOM 710 O O . PRO A 1 93 ? 7.414 6.133 4.097 1.00 95.44 93 PRO A O 1
ATOM 713 N N . TYR A 1 94 ? 7.932 4.804 5.801 1.00 96.50 94 TYR A N 1
ATOM 714 C CA . TYR A 1 94 ? 7.489 5.737 6.844 1.00 96.50 94 TYR A CA 1
ATOM 715 C C . TYR A 1 94 ? 8.507 6.860 7.090 1.00 96.50 94 TYR A C 1
ATOM 717 O O . TYR A 1 94 ? 9.205 6.885 8.105 1.00 96.50 94 TYR A O 1
ATOM 725 N N . LEU A 1 95 ? 8.600 7.786 6.135 1.00 93.69 95 LEU A N 1
ATOM 726 C CA . LEU A 1 95 ? 9.586 8.872 6.111 1.00 93.69 95 LEU A CA 1
ATOM 727 C C . LEU A 1 95 ? 9.003 10.263 6.377 1.00 93.69 95 LEU A C 1
ATOM 729 O O . LEU A 1 95 ? 9.763 11.209 6.570 1.00 93.69 95 LEU A O 1
ATOM 733 N N . GLY A 1 96 ? 7.677 10.402 6.352 1.00 94.88 96 GLY A N 1
ATOM 734 C CA . GLY A 1 96 ? 7.002 11.692 6.462 1.00 94.88 96 GLY A CA 1
ATOM 735 C C . GLY A 1 96 ? 6.826 12.188 7.898 1.00 94.88 96 GLY A C 1
ATOM 736 O O . GLY A 1 96 ? 7.428 11.680 8.848 1.00 94.88 96 GLY A O 1
ATOM 737 N N . HIS A 1 97 ? 5.955 13.188 8.055 1.00 97.94 97 HIS A N 1
ATOM 738 C CA . HIS A 1 97 ? 5.687 13.836 9.338 1.00 97.94 97 HIS A CA 1
ATOM 739 C C . HIS A 1 97 ? 5.243 12.827 10.408 1.00 97.94 97 HIS A C 1
ATOM 741 O O . HIS A 1 97 ? 4.437 11.932 10.140 1.00 97.94 97 HIS A O 1
ATOM 747 N N . ASN A 1 98 ? 5.770 12.967 11.626 1.00 98.38 98 ASN A N 1
ATOM 748 C CA . ASN A 1 98 ? 5.473 12.075 12.741 1.00 98.38 98 ASN A CA 1
ATOM 749 C C . ASN A 1 98 ? 4.323 12.625 13.592 1.00 98.38 98 ASN A C 1
ATOM 751 O O . ASN A 1 98 ? 4.474 13.672 14.213 1.00 98.38 98 ASN A O 1
ATOM 755 N N . ILE A 1 99 ? 3.204 11.900 13.674 1.00 98.38 99 ILE A N 1
ATOM 756 C CA . ILE A 1 99 ? 2.175 12.170 14.689 1.00 98.38 99 ILE A CA 1
ATOM 757 C C . ILE A 1 99 ? 2.470 11.282 15.898 1.00 98.38 99 ILE A C 1
ATOM 759 O O . ILE A 1 99 ? 2.297 10.065 15.841 1.00 98.38 99 ILE A O 1
ATOM 763 N N . GLU A 1 100 ? 2.948 11.900 16.974 1.00 97.88 100 GLU A N 1
ATOM 764 C CA . GLU A 1 100 ? 3.367 11.211 18.197 1.00 97.88 100 GLU A CA 1
ATOM 765 C C . GLU A 1 100 ? 2.210 10.572 18.980 1.00 97.88 100 GLU A C 1
ATOM 767 O O . GLU A 1 100 ? 1.052 10.980 18.871 1.00 97.88 100 GLU A O 1
ATOM 772 N N . GLY A 1 101 ? 2.559 9.592 19.817 1.00 97.25 101 GLY A N 1
ATOM 773 C CA . GLY A 1 101 ? 1.640 8.831 20.665 1.00 97.25 101 GLY A CA 1
ATOM 774 C C . GLY A 1 101 ? 1.689 7.330 20.378 1.00 97.25 101 GLY A C 1
ATOM 775 O O . GLY A 1 101 ? 2.201 6.893 19.345 1.00 97.25 101 GLY A O 1
ATOM 776 N N . SER A 1 102 ? 1.145 6.521 21.289 1.00 98.00 102 SER A N 1
ATOM 777 C CA . SER A 1 102 ? 0.985 5.082 21.060 1.00 98.00 102 SER A CA 1
ATOM 778 C C . SER A 1 102 ? 0.020 4.826 19.907 1.00 98.00 102 SER A C 1
ATOM 780 O O . SER A 1 102 ? -1.034 5.453 19.835 1.00 98.00 102 SER A O 1
ATOM 782 N N . TYR A 1 103 ? 0.348 3.875 19.032 1.00 98.62 103 TYR A N 1
ATOM 783 C CA . TYR A 1 103 ? -0.532 3.499 17.925 1.00 98.62 103 TYR A CA 1
ATOM 784 C C . TYR A 1 103 ? -1.933 3.119 18.450 1.00 98.62 103 TYR A C 1
ATOM 786 O O . TYR A 1 103 ? -2.012 2.393 19.443 1.00 98.62 103 TYR A O 1
ATOM 794 N N . PRO A 1 104 ? -3.027 3.593 17.823 1.00 98.50 104 PRO A N 1
ATOM 795 C CA . PRO A 1 104 ? -4.371 3.569 18.406 1.00 98.50 104 PRO A CA 1
ATOM 796 C C . PRO A 1 104 ? -5.060 2.195 18.310 1.00 98.50 104 PRO A C 1
ATOM 798 O O . PRO A 1 104 ? -6.096 2.047 17.657 1.00 98.50 104 PRO A O 1
ATOM 801 N N . ILE A 1 105 ? -4.488 1.159 18.923 1.00 98.62 105 ILE A N 1
ATOM 802 C CA . ILE A 1 105 ? -5.002 -0.215 18.870 1.00 98.62 105 ILE A CA 1
ATOM 803 C C . ILE A 1 105 ? -6.357 -0.321 19.586 1.00 98.62 105 ILE A C 1
ATOM 805 O O . ILE A 1 105 ? -7.335 -0.775 18.988 1.00 98.62 105 ILE A O 1
ATOM 809 N N . LYS A 1 106 ? -6.442 0.117 20.847 1.00 98.44 106 LYS A N 1
ATOM 810 C CA . LYS A 1 106 ? -7.662 0.044 21.671 1.00 98.44 106 LYS A CA 1
ATOM 811 C C . LYS A 1 106 ? -8.806 0.836 21.042 1.00 98.44 106 LYS A C 1
ATOM 813 O O . LYS A 1 106 ? -9.920 0.315 20.935 1.00 98.44 106 LYS A O 1
ATOM 818 N N . LYS A 1 107 ? -8.549 2.070 20.593 1.00 98.50 107 LYS A N 1
ATOM 819 C CA . LYS A 1 107 ? -9.584 2.914 19.964 1.00 98.50 107 LYS A CA 1
ATOM 820 C C . LYS A 1 107 ? -10.040 2.366 18.611 1.00 98.50 107 LYS A C 1
ATOM 822 O O . LYS A 1 107 ? -11.239 2.405 18.312 1.00 98.50 107 LYS A O 1
ATOM 827 N N . SER A 1 108 ? -9.122 1.794 17.828 1.00 98.56 108 SER A N 1
ATOM 828 C CA . SER A 1 108 ? -9.463 1.125 16.565 1.00 98.56 108 SER A CA 1
ATOM 829 C C . SER A 1 108 ? -10.348 -0.098 16.804 1.00 98.56 108 SER A C 1
ATOM 831 O O . SER A 1 108 ? -11.414 -0.195 16.201 1.00 98.56 108 SER A O 1
ATOM 833 N N . LEU A 1 109 ? -9.991 -0.980 17.746 1.00 98.44 109 LEU A N 1
ATOM 834 C CA . LEU A 1 109 ? -10.816 -2.141 18.115 1.00 98.44 109 LEU A CA 1
ATOM 835 C C . LEU A 1 109 ? -12.201 -1.727 18.629 1.00 98.44 109 LEU A C 1
ATOM 837 O O . LEU A 1 109 ? -13.205 -2.318 18.239 1.00 98.44 109 LEU A O 1
ATOM 841 N N . ALA A 1 110 ? -12.288 -0.675 19.447 1.00 98.12 110 ALA A N 1
ATOM 842 C CA . ALA A 1 110 ? -13.571 -0.148 19.912 1.00 98.12 110 ALA A CA 1
ATOM 843 C C . ALA A 1 110 ? -14.455 0.368 18.760 1.00 98.12 110 ALA A C 1
ATOM 845 O O . ALA A 1 110 ? -15.676 0.219 18.809 1.00 98.12 110 ALA A O 1
ATOM 846 N N . SER A 1 111 ? -13.851 0.951 17.722 1.00 97.62 111 SER A N 1
ATOM 847 C CA . SER A 1 111 ? -14.563 1.417 16.522 1.00 97.62 111 SER A CA 1
ATOM 848 C C . SER A 1 111 ? -15.014 0.242 15.650 1.00 97.62 111 SER A C 1
ATOM 850 O O . SER A 1 111 ? -16.156 0.214 15.193 1.00 97.62 111 SER A O 1
ATOM 852 N N . LEU A 1 112 ? -14.154 -0.771 15.494 1.00 96.19 112 LEU A N 1
ATOM 853 C CA . LEU A 1 112 ? -14.461 -2.011 14.776 1.00 96.19 112 LEU A CA 1
ATOM 854 C C . LEU A 1 112 ? -15.631 -2.763 15.421 1.00 96.19 112 LEU A C 1
ATOM 856 O O . LEU A 1 112 ? -16.572 -3.124 14.719 1.00 96.19 112 LEU A O 1
ATOM 860 N N . LYS A 1 113 ? -15.647 -2.899 16.755 1.00 95.19 113 LYS A N 1
ATOM 861 C CA . LYS A 1 113 ? -16.763 -3.512 17.508 1.00 95.19 113 LYS A CA 1
ATOM 862 C C . LYS A 1 113 ? -18.102 -2.809 17.279 1.00 95.19 113 LYS A C 1
ATOM 864 O O . LYS A 1 113 ? -19.147 -3.448 17.321 1.00 95.19 113 LYS A O 1
ATOM 869 N N . LYS A 1 114 ? -18.078 -1.500 17.020 1.00 94.50 114 LYS A N 1
ATOM 870 C CA . LYS A 1 114 ? -19.268 -0.691 16.711 1.00 94.50 114 LYS A CA 1
ATOM 871 C C . LYS A 1 114 ? -19.638 -0.698 15.221 1.00 94.50 114 LYS A C 1
ATOM 873 O O . LYS A 1 114 ? -20.632 -0.080 14.845 1.00 94.50 114 LYS A O 1
ATOM 878 N N . GLY A 1 115 ? -18.846 -1.344 14.361 1.00 92.44 115 GLY A N 1
ATOM 879 C CA . GLY A 1 115 ? -19.021 -1.298 12.906 1.00 92.44 115 GLY A CA 1
ATOM 880 C C . GLY A 1 115 ? -18.820 0.104 12.312 1.00 92.44 115 GLY A C 1
ATOM 881 O O . GLY A 1 115 ? -19.452 0.451 11.306 1.00 92.44 115 GLY A O 1
ATOM 882 N N . GLU A 1 116 ? -17.995 0.937 12.956 1.00 94.06 116 GLU A N 1
ATOM 883 C CA . GLU A 1 116 ? -17.697 2.307 12.526 1.00 94.06 116 GLU A CA 1
ATOM 884 C C . GLU A 1 116 ? -16.661 2.328 11.385 1.00 94.06 116 GLU A C 1
ATOM 886 O O . GLU A 1 116 ? -15.784 1.470 11.287 1.00 94.06 116 GLU A O 1
ATOM 891 N N . LEU A 1 117 ? -16.745 3.355 10.532 1.00 95.25 117 LEU A N 1
ATOM 892 C CA . LEU A 1 117 ? -15.632 3.774 9.677 1.00 95.25 117 LEU A CA 1
ATOM 893 C C . LEU A 1 117 ? -14.810 4.777 10.486 1.00 95.25 117 LEU A C 1
ATOM 895 O O . LEU A 1 117 ? -15.387 5.688 11.082 1.00 95.25 117 LEU A O 1
ATOM 899 N N . PHE A 1 118 ? -13.490 4.635 10.496 1.00 97.88 118 PHE A N 1
ATOM 900 C CA . PHE A 1 118 ? -12.615 5.476 11.315 1.00 97.88 118 PHE A CA 1
ATOM 901 C C . PHE A 1 118 ? -11.260 5.688 10.645 1.00 97.88 118 PHE A C 1
ATOM 903 O O . PHE A 1 118 ? -10.799 4.854 9.871 1.00 97.88 118 PHE A O 1
ATOM 910 N N . GLY A 1 119 ? -10.623 6.820 10.920 1.00 98.44 119 GLY A N 1
ATOM 911 C CA . GLY A 1 119 ? -9.258 7.097 10.489 1.00 98.44 119 GLY A CA 1
ATOM 912 C C . GLY A 1 119 ? -8.223 6.639 11.514 1.00 98.44 119 GLY A C 1
ATOM 913 O O . GLY A 1 119 ? -8.486 6.639 12.715 1.00 98.44 119 GLY A O 1
ATOM 914 N N . ILE A 1 120 ? -7.027 6.321 11.035 1.00 98.81 120 ILE A N 1
ATOM 915 C CA . ILE A 1 120 ? -5.798 6.175 11.811 1.00 98.81 120 ILE A CA 1
ATOM 916 C C . ILE A 1 120 ? -4.805 7.206 11.274 1.00 98.81 120 ILE A C 1
ATOM 918 O O . ILE A 1 120 ? -4.530 7.232 10.071 1.00 98.81 120 ILE A O 1
ATOM 922 N N . ALA A 1 121 ? -4.277 8.042 12.167 1.00 98.62 121 ALA A N 1
ATOM 923 C CA . ALA A 1 121 ? -3.248 9.032 11.866 1.00 98.62 121 ALA A CA 1
ATOM 924 C C . ALA A 1 121 ? -2.174 9.031 12.965 1.00 98.62 121 ALA A C 1
ATOM 926 O O . ALA A 1 121 ? -2.221 9.843 13.883 1.00 98.62 121 ALA A O 1
ATOM 927 N N . ASN A 1 122 ? -1.227 8.094 12.901 1.00 98.56 122 ASN A N 1
ATOM 928 C CA . ASN A 1 122 ? -0.194 7.899 13.925 1.00 98.56 122 ASN A CA 1
ATOM 929 C C . ASN A 1 122 ? 1.163 7.571 13.286 1.00 98.56 122 ASN A C 1
ATOM 931 O O . ASN A 1 122 ? 1.217 7.005 12.193 1.00 98.56 122 ASN A O 1
ATOM 935 N N . GLY A 1 123 ? 2.253 7.939 13.957 1.00 98.12 123 GLY A N 1
ATOM 936 C CA . GLY A 1 123 ? 3.613 7.684 13.498 1.00 98.12 123 GLY A CA 1
ATOM 937 C C . GLY A 1 123 ? 4.003 8.512 12.272 1.00 98.12 123 GLY A C 1
ATOM 938 O O . GLY A 1 123 ? 3.275 9.418 11.837 1.00 98.12 123 GLY A O 1
ATOM 939 N N . LYS A 1 124 ? 5.165 8.186 11.697 1.00 97.81 124 LYS A N 1
ATOM 940 C CA . LYS A 1 124 ? 5.669 8.803 10.463 1.00 97.81 124 LYS A CA 1
ATOM 941 C C . LYS A 1 124 ? 4.774 8.455 9.277 1.00 97.81 124 LYS A C 1
ATOM 943 O O . LYS A 1 124 ? 4.500 7.279 9.041 1.00 97.81 124 LYS A O 1
ATOM 948 N N . ALA A 1 125 ? 4.326 9.462 8.534 1.00 97.75 125 ALA A N 1
ATOM 949 C CA . ALA A 1 125 ? 3.513 9.248 7.340 1.00 97.75 125 ALA A CA 1
ATOM 950 C C . ALA A 1 125 ? 4.257 8.394 6.296 1.00 97.75 125 ALA A C 1
ATOM 952 O O . ALA A 1 125 ? 5.477 8.492 6.131 1.00 97.75 125 ALA A O 1
ATOM 953 N N . GLU A 1 126 ? 3.508 7.544 5.602 1.00 97.38 126 GLU A N 1
ATOM 954 C CA . GLU A 1 126 ? 4.006 6.723 4.505 1.00 97.38 126 GLU A CA 1
ATOM 955 C C . GLU A 1 126 ? 4.323 7.562 3.254 1.00 97.38 126 GLU A C 1
ATOM 957 O O . GLU A 1 126 ? 3.580 8.462 2.868 1.00 97.38 126 GLU A O 1
ATOM 962 N N . PHE A 1 127 ? 5.446 7.256 2.606 1.00 95.25 127 PHE A N 1
ATOM 963 C CA . PHE A 1 127 ? 5.897 7.878 1.372 1.00 95.25 127 PHE A CA 1
ATOM 964 C C . PHE A 1 127 ? 5.238 7.207 0.170 1.00 95.25 127 PHE A C 1
ATOM 966 O O . PHE A 1 127 ? 5.397 6.007 -0.058 1.00 95.25 127 PHE A O 1
ATOM 973 N N . GLY A 1 128 ? 4.537 8.005 -0.631 1.00 95.12 128 GLY A N 1
ATOM 974 C CA . GLY A 1 128 ? 3.881 7.560 -1.852 1.00 95.12 128 GLY A CA 1
ATOM 975 C C . GLY A 1 128 ? 2.367 7.748 -1.840 1.00 95.12 128 GLY A C 1
ATOM 976 O O . GLY A 1 128 ? 1.793 8.311 -0.911 1.00 95.12 128 GLY A O 1
ATOM 977 N N . PRO A 1 129 ? 1.687 7.304 -2.908 1.00 94.75 129 PRO A N 1
ATOM 978 C CA . PRO A 1 129 ? 0.272 7.598 -3.124 1.00 94.75 129 PRO A CA 1
ATOM 979 C C . PRO A 1 129 ? -0.678 6.627 -2.404 1.00 94.75 129 PRO A C 1
ATOM 981 O O . PRO A 1 129 ? -1.899 6.705 -2.582 1.00 94.75 129 PRO A O 1
ATOM 984 N N . ARG A 1 130 ? -0.146 5.647 -1.667 1.00 96.06 130 ARG A N 1
ATOM 985 C CA . ARG A 1 130 ? -0.918 4.620 -0.958 1.00 96.06 130 ARG A CA 1
ATOM 986 C C . ARG A 1 130 ? -0.805 4.876 0.536 1.00 96.06 130 ARG A C 1
ATOM 988 O O . ARG A 1 130 ? 0.294 5.070 1.028 1.00 96.06 130 ARG A O 1
ATOM 995 N N . ALA A 1 131 ? -1.936 4.840 1.235 1.00 97.62 131 ALA A N 1
ATOM 996 C CA . ALA A 1 131 ? -1.910 4.685 2.681 1.00 97.62 131 ALA A CA 1
ATOM 997 C C . ALA A 1 131 ? -1.581 3.229 3.008 1.00 97.62 131 ALA A C 1
ATOM 999 O O . ALA A 1 131 ? -2.117 2.330 2.362 1.00 97.62 131 ALA A O 1
ATOM 1000 N N . LEU A 1 132 ? -0.704 3.029 3.980 1.00 98.12 132 LEU A N 1
ATOM 1001 C CA . LEU A 1 132 ? -0.094 1.766 4.375 1.00 98.12 132 LEU A CA 1
ATOM 1002 C C . LEU A 1 132 ? -0.201 1.535 5.895 1.00 98.12 132 LEU A C 1
ATOM 1004 O O . LEU A 1 132 ? 0.592 0.795 6.471 1.00 98.12 132 LEU A O 1
ATOM 1008 N N . GLY A 1 133 ? -1.180 2.164 6.548 1.00 98.06 133 GLY A N 1
ATOM 1009 C CA . GLY A 1 133 ? -1.500 1.969 7.964 1.00 98.06 133 GLY A CA 1
ATOM 1010 C C . GLY A 1 133 ? -1.240 3.165 8.879 1.00 98.06 133 GLY A C 1
ATOM 1011 O O . GLY A 1 133 ? -1.792 3.191 9.979 1.00 98.06 133 GLY A O 1
ATOM 1012 N N . ASN A 1 134 ? -0.473 4.176 8.458 1.00 98.50 134 ASN A N 1
ATOM 1013 C CA . ASN A 1 134 ? -0.177 5.345 9.302 1.00 98.50 134 ASN A CA 1
ATOM 1014 C C . ASN A 1 134 ? -1.074 6.541 9.003 1.00 98.50 134 ASN A C 1
ATOM 1016 O O . ASN A 1 134 ? -1.287 7.355 9.903 1.00 98.50 134 ASN A O 1
ATOM 1020 N N . ARG A 1 135 ? -1.621 6.636 7.785 1.00 98.44 135 ARG A N 1
ATOM 1021 C CA . ARG A 1 135 ? -2.619 7.640 7.369 1.00 98.44 135 ARG A CA 1
ATOM 1022 C C . ARG A 1 135 ? -3.773 6.981 6.619 1.00 98.44 135 ARG A C 1
ATOM 1024 O O . ARG A 1 135 ? -4.015 7.227 5.433 1.00 98.44 135 ARG A O 1
ATOM 1031 N N . SER A 1 136 ? -4.478 6.095 7.313 1.00 98.44 136 SER A N 1
ATOM 1032 C CA . SER A 1 136 ? -5.452 5.176 6.711 1.00 98.44 136 SER A CA 1
ATOM 1033 C C . SER A 1 136 ? -6.869 5.449 7.187 1.00 98.44 136 SER A C 1
ATOM 1035 O O . SER A 1 136 ? -7.094 5.820 8.332 1.00 98.44 136 SER A O 1
ATOM 1037 N N . LEU A 1 137 ? -7.837 5.275 6.299 1.00 97.69 137 LEU A N 1
ATOM 1038 C CA . LEU A 1 137 ? -9.255 5.225 6.622 1.00 97.69 137 LEU A CA 1
ATOM 1039 C C . LEU A 1 137 ? -9.685 3.759 6.568 1.00 97.69 137 LEU A C 1
ATOM 1041 O O . LEU A 1 137 ? -9.590 3.116 5.519 1.00 97.69 137 LEU A O 1
ATOM 1045 N N . CYS A 1 138 ? -10.129 3.254 7.711 1.00 97.81 138 CYS A N 1
ATOM 1046 C CA . CYS A 1 138 ? -10.276 1.839 8.000 1.00 97.81 138 CYS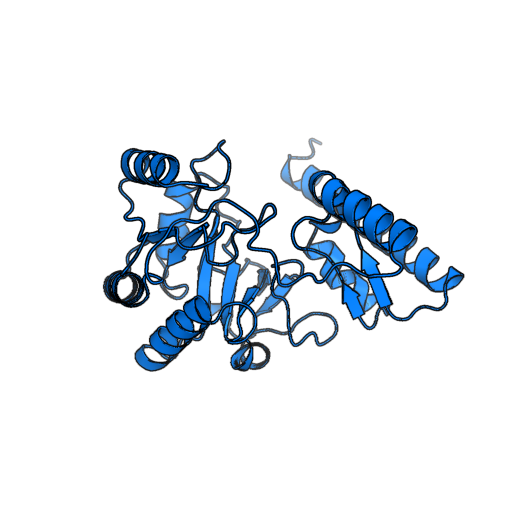 A CA 1
ATOM 1047 C C . CYS A 1 138 ? -11.728 1.461 8.305 1.00 97.81 138 CYS A C 1
ATOM 1049 O O . CYS A 1 138 ? -12.548 2.298 8.698 1.00 97.81 138 CYS A O 1
ATOM 1051 N N . ALA A 1 139 ? -12.034 0.178 8.119 1.00 96.94 139 ALA A N 1
ATOM 1052 C CA . ALA A 1 139 ? -13.290 -0.452 8.516 1.00 96.94 139 ALA A CA 1
ATOM 1053 C C . ALA A 1 139 ? -13.138 -1.983 8.561 1.00 96.94 139 ALA A C 1
ATOM 1055 O O . ALA A 1 139 ? -12.177 -2.534 8.017 1.00 96.94 139 ALA A O 1
ATOM 1056 N N . ASP A 1 140 ? -14.116 -2.670 9.153 1.00 96.38 140 ASP A N 1
ATOM 1057 C CA . ASP A 1 140 ? -14.277 -4.120 8.988 1.00 96.38 140 ASP A CA 1
ATOM 1058 C C . ASP A 1 140 ? -14.673 -4.430 7.525 1.00 96.38 140 ASP A C 1
ATOM 1060 O O . ASP A 1 140 ? -15.662 -3.872 7.038 1.00 96.38 140 ASP A O 1
ATOM 1064 N N . PRO A 1 141 ? -13.933 -5.281 6.792 1.00 94.75 141 PRO A N 1
ATOM 1065 C CA . PRO A 1 141 ? -14.192 -5.547 5.375 1.00 94.75 141 PRO A CA 1
ATOM 1066 C C . PRO A 1 141 ? -15.421 -6.432 5.095 1.00 94.75 141 PRO A C 1
ATOM 1068 O O . PRO A 1 141 ? -15.861 -6.492 3.943 1.00 94.75 141 PRO A O 1
ATOM 1071 N N . ARG A 1 142 ? -15.980 -7.104 6.110 1.00 93.25 142 ARG A N 1
ATOM 1072 C CA . ARG A 1 142 ? -17.054 -8.107 5.953 1.00 93.25 142 ARG A CA 1
ATOM 1073 C C . ARG A 1 142 ? -18.452 -7.493 5.860 1.00 93.25 142 ARG A C 1
ATOM 1075 O O . ARG A 1 142 ? -19.388 -8.105 5.357 1.00 93.25 142 ARG A O 1
ATOM 1082 N N . GLY A 1 143 ? -18.625 -6.266 6.356 1.00 80.88 143 GLY A N 1
ATOM 1083 C CA . GLY A 1 143 ? -19.939 -5.630 6.441 1.00 80.88 143 GLY A CA 1
ATOM 1084 C C . GLY A 1 143 ? -20.500 -5.224 5.063 1.00 80.88 143 GLY A C 1
ATOM 1085 O O . GLY A 1 143 ? -19.880 -4.412 4.372 1.00 80.88 143 GLY A O 1
ATOM 1086 N N . PRO A 1 144 ? -21.727 -5.637 4.680 1.00 71.56 144 PRO A N 1
ATOM 1087 C CA . PRO A 1 144 ? -22.274 -5.380 3.338 1.00 71.56 144 PRO A CA 1
ATOM 1088 C C . PRO A 1 144 ? -22.512 -3.887 3.053 1.00 71.56 144 PRO A C 1
ATOM 1090 O O . PRO A 1 144 ? -22.503 -3.440 1.908 1.00 71.56 144 PRO A O 1
ATOM 1093 N N . LYS A 1 145 ? -22.691 -3.076 4.105 1.00 80.56 145 LYS A N 1
ATOM 1094 C CA . LYS A 1 145 ? -22.900 -1.619 4.010 1.00 80.56 145 LYS A CA 1
ATOM 1095 C C . LYS A 1 145 ? -21.599 -0.807 4.079 1.00 80.56 145 LYS A C 1
ATOM 1097 O O . LYS A 1 145 ? -21.642 0.419 3.993 1.00 80.56 145 LYS A O 1
ATOM 1102 N N . VAL A 1 146 ? -20.443 -1.447 4.256 1.00 82.75 146 VAL A N 1
ATOM 1103 C CA . VAL A 1 146 ? -19.164 -0.739 4.431 1.00 82.75 146 VAL A CA 1
ATOM 1104 C C . VAL A 1 146 ? -18.734 -0.083 3.122 1.00 82.75 146 VAL A C 1
ATOM 1106 O O . VAL A 1 146 ? -18.403 1.104 3.110 1.00 82.75 146 VAL A O 1
ATOM 1109 N N . LYS A 1 147 ? -18.852 -0.807 2.001 1.00 79.19 147 LYS A N 1
ATOM 1110 C CA . LYS A 1 147 ? -18.542 -0.288 0.659 1.00 79.19 147 LYS A CA 1
ATOM 1111 C C . LYS A 1 147 ? -19.367 0.955 0.324 1.00 79.19 147 LYS A C 1
ATOM 1113 O O . LYS A 1 147 ? -18.820 1.959 -0.127 1.00 79.19 147 LYS A O 1
ATOM 1118 N N . SER A 1 148 ? -20.677 0.918 0.582 1.00 79.94 148 SER A N 1
ATOM 1119 C CA . SER A 1 148 ? -21.576 2.039 0.286 1.00 79.94 148 SER A CA 1
ATOM 1120 C C . SER A 1 148 ? -21.288 3.259 1.164 1.00 79.94 148 SER A C 1
ATOM 1122 O O . SER A 1 148 ? -21.135 4.354 0.621 1.00 79.94 148 SER A O 1
ATOM 1124 N N . LYS A 1 149 ? -21.111 3.084 2.483 1.00 84.06 149 LYS A N 1
ATOM 1125 C CA . LYS A 1 149 ? -20.720 4.173 3.400 1.00 84.06 149 LYS A CA 1
ATOM 1126 C C . LYS A 1 149 ? -19.393 4.817 2.989 1.00 84.06 149 LYS A C 1
ATOM 1128 O O . LYS A 1 149 ? -19.300 6.040 2.898 1.00 84.06 149 LYS A O 1
ATOM 1133 N N . MET A 1 150 ? -18.383 4.006 2.677 1.00 80.06 150 MET A N 1
ATOM 1134 C CA . MET A 1 150 ? -17.061 4.502 2.288 1.00 80.06 150 MET A CA 1
ATOM 1135 C C . MET A 1 150 ? -17.097 5.258 0.950 1.00 80.06 150 MET A C 1
ATOM 1137 O O . MET A 1 150 ? -16.454 6.300 0.792 1.00 80.06 150 MET A O 1
ATOM 1141 N N . ASN A 1 151 ? -17.908 4.791 -0.002 1.00 81.00 151 ASN A N 1
ATOM 1142 C CA . ASN A 1 151 ? -18.095 5.461 -1.287 1.00 81.00 151 ASN A CA 1
ATOM 1143 C C . ASN A 1 151 ? -18.736 6.851 -1.159 1.00 81.00 151 ASN A C 1
ATOM 1145 O O . ASN A 1 151 ? -18.360 7.745 -1.920 1.00 81.00 151 ASN A O 1
ATOM 1149 N N . VAL A 1 152 ? -19.628 7.076 -0.185 1.00 79.44 152 VAL A N 1
ATOM 1150 C CA . VAL A 1 152 ? -20.201 8.411 0.093 1.00 79.44 152 VAL A CA 1
ATOM 1151 C C . VAL A 1 152 ? -19.110 9.400 0.509 1.00 79.44 152 VAL A C 1
ATOM 1153 O O . VAL A 1 152 ? -19.072 10.531 0.025 1.00 79.44 152 VAL A O 1
ATOM 1156 N N . ILE A 1 153 ? -18.172 8.955 1.346 1.00 78.69 153 ILE A N 1
ATOM 1157 C CA . ILE A 1 153 ? -17.064 9.780 1.846 1.00 78.69 153 ILE A CA 1
ATOM 1158 C C . ILE A 1 153 ? -16.082 10.091 0.717 1.00 78.69 153 ILE A C 1
ATOM 1160 O O . ILE A 1 153 ? -15.675 11.239 0.511 1.00 78.69 153 ILE A O 1
ATOM 1164 N N . LYS A 1 154 ? -15.713 9.063 -0.055 1.00 80.00 154 LYS A N 1
ATOM 1165 C CA . LYS A 1 154 ? -14.732 9.198 -1.134 1.00 80.00 154 LYS A CA 1
ATOM 1166 C C . LYS A 1 154 ? -15.298 9.833 -2.398 1.00 80.00 154 LYS A C 1
ATOM 1168 O O . LYS A 1 154 ? -14.510 10.347 -3.193 1.00 80.00 154 LYS A O 1
ATOM 1173 N N . LYS A 1 155 ? -16.625 9.848 -2.579 1.00 69.44 155 LYS A N 1
ATOM 1174 C CA . LYS A 1 155 ? -17.328 10.328 -3.784 1.00 69.44 155 LYS A CA 1
ATOM 1175 C C . LYS A 1 155 ? -16.623 9.853 -5.068 1.00 69.44 155 LYS A C 1
ATOM 1177 O O . LYS A 1 155 ? -16.275 10.672 -5.929 1.00 69.44 155 LYS A O 1
ATOM 1182 N N . ARG A 1 156 ? -16.327 8.547 -5.128 1.00 67.69 156 ARG A N 1
ATOM 1183 C CA . ARG A 1 156 ? -15.687 7.838 -6.255 1.00 67.69 156 ARG A CA 1
ATOM 1184 C C . ARG A 1 156 ? -16.714 6.951 -6.965 1.00 67.69 156 ARG A C 1
ATOM 1186 O O . ARG A 1 156 ? -17.805 6.735 -6.443 1.00 67.69 156 ARG A O 1
ATOM 1193 N N . GLN A 1 157 ? -16.373 6.451 -8.154 1.00 65.50 157 GLN A N 1
ATOM 1194 C CA . GLN A 1 157 ? -17.236 5.510 -8.869 1.00 65.50 157 GLN A CA 1
ATOM 1195 C C . GLN A 1 157 ? -17.455 4.234 -8.042 1.00 65.50 157 GLN A C 1
ATOM 1197 O O . GLN A 1 157 ? -16.521 3.723 -7.424 1.00 65.50 157 GLN A O 1
ATOM 1202 N N . LYS A 1 158 ? -18.689 3.715 -8.060 1.00 65.06 158 LYS A N 1
ATOM 1203 C CA . LYS A 1 158 ? -19.146 2.616 -7.190 1.00 65.06 158 LYS A CA 1
ATOM 1204 C C . LYS A 1 158 ? -18.391 1.294 -7.398 1.00 65.06 158 LYS A C 1
ATOM 1206 O O . LYS A 1 158 ? -18.308 0.504 -6.461 1.00 65.06 158 LYS A O 1
ATOM 1211 N N . PHE A 1 159 ? -17.818 1.088 -8.585 1.00 65.44 159 PHE A N 1
ATOM 1212 C CA . PHE A 1 159 ? -17.097 -0.133 -8.949 1.00 65.44 159 PHE A CA 1
ATOM 1213 C C . PHE A 1 159 ? -15.698 -0.246 -8.325 1.00 65.44 159 PHE A C 1
ATOM 1215 O O . PHE A 1 159 ? -15.103 -1.314 -8.393 1.00 65.44 159 PHE A O 1
ATOM 1222 N N . ARG A 1 160 ? -15.139 0.819 -7.724 1.00 67.06 160 ARG A N 1
ATOM 1223 C CA . ARG A 1 160 ? -13.817 0.751 -7.076 1.00 67.06 160 ARG A CA 1
ATOM 1224 C C . ARG A 1 160 ? -13.954 0.199 -5.648 1.00 67.06 160 ARG A C 1
ATOM 1226 O O . ARG A 1 160 ? -14.436 0.937 -4.788 1.00 67.06 160 ARG A O 1
ATOM 1233 N N . PRO A 1 161 ? -13.556 -1.052 -5.362 1.00 68.94 161 PRO A N 1
ATOM 1234 C CA . PRO A 1 161 ? -13.404 -1.513 -3.993 1.00 68.94 161 PRO A CA 1
ATOM 1235 C C . PRO A 1 161 ? -12.161 -0.887 -3.355 1.00 68.94 161 PRO A C 1
ATOM 1237 O O . PRO A 1 161 ? -11.345 -0.214 -3.998 1.00 68.94 161 PRO A O 1
ATOM 1240 N N . PHE A 1 162 ? -12.047 -1.110 -2.058 1.00 89.69 162 PHE A N 1
ATOM 1241 C CA . PHE A 1 162 ? -10.898 -0.706 -1.264 1.00 89.69 162 PHE A CA 1
ATOM 1242 C C . PHE A 1 162 ? -9.892 -1.855 -1.179 1.00 89.69 162 PHE A C 1
ATOM 1244 O O . PHE A 1 162 ? -10.093 -2.904 -1.779 1.00 89.69 162 PHE A O 1
ATOM 1251 N N . ALA A 1 163 ? -8.785 -1.648 -0.477 1.00 94.69 163 ALA A N 1
ATOM 1252 C CA . ALA A 1 163 ? -7.728 -2.644 -0.380 1.00 94.69 163 ALA A CA 1
ATOM 1253 C C . ALA A 1 163 ? -7.696 -3.296 1.006 1.00 94.69 163 ALA A C 1
ATOM 1255 O O . ALA A 1 163 ? -8.021 -2.618 1.979 1.00 94.69 163 ALA A O 1
ATOM 1256 N N . PRO A 1 164 ? -7.276 -4.561 1.131 1.00 97.69 164 PRO A N 1
ATOM 1257 C CA . PRO A 1 164 ? -6.971 -5.167 2.417 1.00 97.69 164 PRO A CA 1
ATOM 1258 C C . PRO A 1 164 ? -5.576 -4.794 2.921 1.00 97.69 164 PRO A C 1
ATOM 1260 O O . PRO A 1 164 ? -4.610 -4.801 2.159 1.00 97.69 164 PRO A O 1
ATOM 1263 N N . MET A 1 165 ? -5.481 -4.581 4.233 1.00 98.56 165 MET A N 1
ATOM 1264 C CA . MET A 1 165 ? -4.275 -4.813 5.034 1.00 98.56 165 MET A CA 1
ATOM 1265 C C . MET A 1 165 ? -4.432 -6.154 5.739 1.00 98.56 165 MET A C 1
ATOM 1267 O O . MET A 1 165 ? -5.271 -6.247 6.634 1.00 98.56 165 MET A O 1
ATOM 1271 N N . ILE A 1 166 ? -3.679 -7.172 5.327 1.00 98.75 166 ILE A N 1
ATOM 1272 C CA . ILE A 1 166 ? -3.778 -8.550 5.832 1.00 98.75 166 ILE A CA 1
ATOM 1273 C C . ILE A 1 166 ? -2.520 -8.946 6.610 1.00 98.75 166 ILE A C 1
ATOM 1275 O O . ILE A 1 166 ? -1.410 -8.557 6.243 1.00 98.75 166 ILE A O 1
ATOM 1279 N N . LEU A 1 167 ? -2.699 -9.733 7.674 1.00 98.75 167 LEU A N 1
ATOM 1280 C CA . LEU A 1 167 ? -1.604 -10.445 8.338 1.00 98.75 167 LEU A CA 1
ATOM 1281 C C . LEU A 1 167 ? -0.860 -11.326 7.331 1.00 98.75 167 LEU A C 1
ATOM 1283 O O . LEU A 1 167 ? -1.470 -12.183 6.693 1.00 98.75 167 LEU A O 1
ATOM 1287 N N . GLU A 1 168 ? 0.449 -11.120 7.198 1.00 98.62 168 GLU A N 1
ATOM 1288 C CA . GLU A 1 168 ? 1.269 -11.836 6.216 1.00 98.62 168 GLU A CA 1
ATOM 1289 C C . GLU A 1 168 ? 1.173 -13.360 6.383 1.00 98.62 168 GLU A C 1
ATOM 1291 O O . GLU A 1 168 ? 1.033 -14.065 5.387 1.00 98.62 168 GLU A O 1
ATOM 1296 N N . GLU A 1 169 ? 1.104 -13.867 7.622 1.00 98.31 169 GLU A N 1
ATOM 1297 C CA . GLU A 1 169 ? 0.984 -15.307 7.894 1.00 98.31 169 GLU A CA 1
ATOM 1298 C C . GLU A 1 169 ? -0.334 -15.947 7.417 1.00 98.31 169 GLU A C 1
ATOM 1300 O O . GLU A 1 169 ? -0.428 -17.168 7.344 1.00 98.31 169 GLU A O 1
ATOM 1305 N N . HIS A 1 170 ? -1.350 -15.142 7.089 1.00 98.38 170 HIS A N 1
ATOM 1306 C CA . HIS A 1 170 ? -2.636 -15.613 6.566 1.00 98.38 170 HIS A CA 1
ATOM 1307 C C . HIS A 1 170 ? -2.783 -15.375 5.059 1.00 98.38 170 HIS A C 1
ATOM 1309 O O . HIS A 1 170 ? -3.819 -15.712 4.494 1.00 98.38 170 HIS A O 1
ATOM 1315 N N . LEU A 1 171 ? -1.786 -14.797 4.382 1.00 98.31 171 LEU A N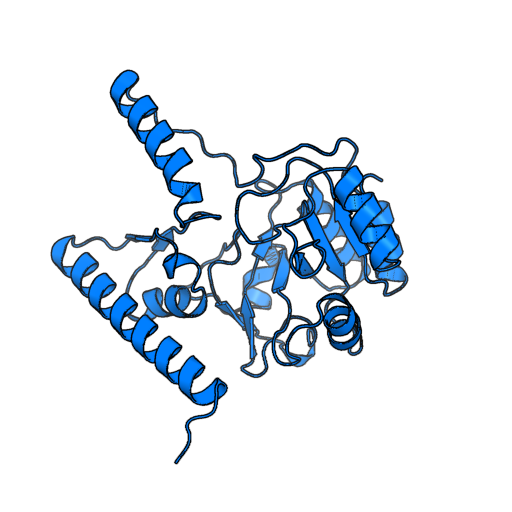 1
ATOM 1316 C CA . LEU A 1 171 ? -1.923 -14.376 2.987 1.00 98.31 171 LEU A CA 1
ATOM 1317 C C . LEU A 1 171 ? -2.369 -15.511 2.058 1.00 98.31 171 LEU A C 1
ATOM 1319 O O . LEU A 1 171 ? -3.354 -15.356 1.336 1.00 98.31 171 LEU A O 1
ATOM 1323 N N . GLU A 1 172 ? -1.675 -16.647 2.111 1.00 97.69 172 GLU A N 1
ATOM 1324 C CA . GLU A 1 172 ? -1.904 -17.783 1.211 1.00 97.69 172 GLU A CA 1
ATOM 1325 C C . GLU A 1 172 ? -3.281 -18.430 1.395 1.00 97.69 172 GLU A C 1
ATOM 1327 O O . GLU A 1 172 ? -3.817 -19.015 0.455 1.00 97.69 172 GLU A O 1
ATOM 1332 N N . GLU A 1 173 ? -3.897 -18.307 2.573 1.00 97.94 173 GLU A N 1
ATOM 1333 C CA . GLU A 1 173 ? -5.242 -18.837 2.823 1.00 97.94 173 GLU A CA 1
ATOM 1334 C C . GLU A 1 173 ? -6.323 -18.012 2.100 1.00 97.94 173 GLU A C 1
ATOM 1336 O O . GLU A 1 173 ? -7.370 -18.543 1.722 1.00 97.94 173 GLU A O 1
ATOM 1341 N N . TYR A 1 174 ? -6.072 -16.720 1.866 1.00 98.19 174 TYR A N 1
ATOM 1342 C CA . TYR A 1 174 ? -7.081 -15.782 1.360 1.00 98.19 174 TYR A CA 1
ATOM 1343 C C . TYR A 1 174 ? -6.805 -15.266 -0.052 1.00 98.19 174 TYR A C 1
ATOM 1345 O O . TYR A 1 174 ? -7.753 -14.852 -0.726 1.00 98.19 174 TYR A O 1
ATOM 1353 N N . PHE A 1 175 ? -5.553 -15.284 -0.515 1.00 98.38 175 PHE A N 1
ATOM 1354 C CA . PHE A 1 175 ? -5.166 -14.709 -1.801 1.00 98.38 175 PHE A CA 1
ATOM 1355 C C . PHE A 1 175 ? -4.194 -15.592 -2.586 1.00 98.38 175 PHE A C 1
ATOM 1357 O O . PHE A 1 175 ? -3.211 -16.097 -2.051 1.00 98.38 175 PHE A O 1
ATOM 1364 N N . ASP A 1 176 ? -4.445 -15.704 -3.890 1.00 97.88 176 ASP A N 1
ATOM 1365 C CA . ASP A 1 176 ? -3.488 -16.205 -4.876 1.00 97.88 176 ASP A CA 1
ATOM 1366 C C . ASP A 1 176 ? -2.675 -15.027 -5.414 1.00 97.88 176 ASP A C 1
ATOM 1368 O O . ASP A 1 176 ? -3.116 -14.272 -6.293 1.00 97.88 176 ASP A O 1
ATOM 1372 N N . MET A 1 177 ? -1.500 -14.830 -4.821 1.00 97.69 177 MET A N 1
ATOM 1373 C CA . MET A 1 177 ? -0.584 -13.760 -5.200 1.00 97.69 177 MET A CA 1
ATOM 1374 C C . MET A 1 177 ? 0.131 -14.088 -6.519 1.00 97.69 177 MET A C 1
ATOM 1376 O O . MET 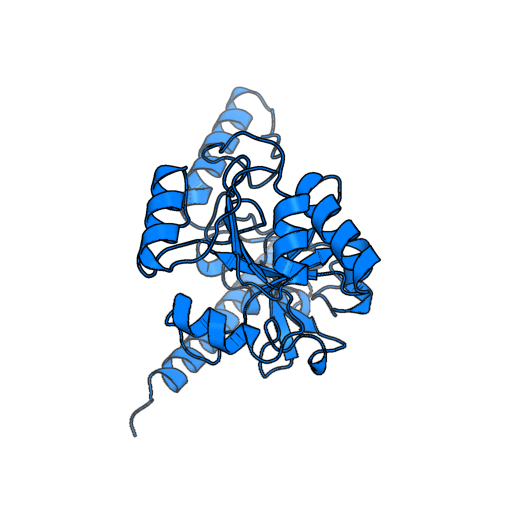A 1 177 ? 0.537 -15.233 -6.739 1.00 97.69 177 MET A O 1
ATOM 1380 N N . PRO A 1 178 ? 0.340 -13.095 -7.401 1.00 97.06 178 PRO A N 1
ATOM 1381 C CA . PRO A 1 178 ? 1.054 -13.316 -8.652 1.00 97.06 178 PRO A CA 1
ATOM 1382 C C . PRO A 1 178 ? 2.502 -13.733 -8.373 1.00 97.06 178 PRO A C 1
ATOM 1384 O O . PRO A 1 178 ? 3.117 -13.250 -7.422 1.00 97.06 178 PRO A O 1
ATOM 1387 N N . GLY A 1 179 ? 3.030 -14.652 -9.184 1.00 95.12 179 GLY A N 1
ATOM 1388 C CA . GLY A 1 179 ? 4.394 -15.166 -9.027 1.00 95.12 179 GLY A CA 1
ATOM 1389 C C . GLY A 1 179 ? 4.654 -15.924 -7.724 1.00 95.12 179 GLY A C 1
ATOM 1390 O O . GLY A 1 179 ? 5.810 -16.078 -7.348 1.00 95.12 179 GLY A O 1
ATOM 1391 N N . GLY A 1 180 ? 3.610 -16.341 -6.996 1.00 94.44 180 GLY A N 1
ATOM 1392 C CA . GLY A 1 180 ? 3.768 -16.992 -5.693 1.00 94.44 180 GLY A CA 1
ATOM 1393 C C . GLY A 1 180 ? 4.333 -16.068 -4.609 1.00 94.44 180 GLY A C 1
ATOM 1394 O O . GLY A 1 180 ? 4.901 -16.552 -3.634 1.00 94.44 180 GLY A O 1
ATOM 1395 N N . LYS A 1 181 ? 4.215 -14.737 -4.766 1.00 94.75 181 LYS A N 1
ATOM 1396 C CA . LYS A 1 181 ? 4.714 -13.791 -3.757 1.00 94.75 181 LYS A CA 1
ATOM 1397 C C . LYS A 1 181 ? 4.051 -14.040 -2.403 1.00 94.75 181 LYS A C 1
ATOM 1399 O O . LYS A 1 181 ? 2.837 -13.947 -2.274 1.00 94.75 181 LYS A O 1
ATOM 1404 N N . THR A 1 182 ? 4.868 -14.204 -1.374 1.00 94.81 182 THR A N 1
ATOM 1405 C CA . THR A 1 182 ? 4.418 -14.325 0.020 1.00 94.81 182 THR A CA 1
ATOM 1406 C C . THR A 1 182 ? 4.378 -12.982 0.753 1.00 94.81 182 THR A C 1
ATOM 1408 O O . THR A 1 182 ? 3.871 -12.892 1.864 1.00 94.81 182 THR A O 1
ATOM 1411 N N . THR A 1 183 ? 4.872 -11.909 0.123 1.00 94.44 183 THR A N 1
ATOM 1412 C CA . THR A 1 183 ? 4.869 -10.552 0.679 1.00 94.44 183 THR A CA 1
ATOM 1413 C C . THR A 1 183 ? 4.553 -9.499 -0.389 1.00 94.44 183 THR A C 1
ATOM 1415 O O . THR A 1 183 ? 5.020 -9.567 -1.532 1.00 94.44 183 THR A O 1
ATOM 1418 N N . ALA A 1 184 ? 3.736 -8.511 -0.025 1.00 95.88 184 ALA A N 1
ATOM 1419 C CA . ALA A 1 184 ? 3.351 -7.370 -0.851 1.00 95.88 184 ALA A CA 1
ATOM 1420 C C . ALA A 1 184 ? 3.040 -6.144 0.033 1.00 95.88 184 ALA A C 1
ATOM 1422 O O . ALA A 1 184 ? 1.888 -5.716 0.129 1.00 95.88 184 ALA A O 1
ATOM 1423 N N . PRO A 1 185 ? 4.051 -5.527 0.667 1.00 96.50 185 PRO A N 1
ATOM 1424 C CA . PRO A 1 185 ? 3.832 -4.512 1.702 1.00 96.50 185 PRO A CA 1
ATOM 1425 C C . PRO A 1 185 ? 3.336 -3.160 1.169 1.00 96.50 185 PRO A C 1
ATOM 1427 O O . PRO A 1 185 ? 2.934 -2.298 1.945 1.00 96.50 185 PRO A O 1
ATOM 1430 N N . TYR A 1 186 ? 3.381 -2.939 -0.150 1.00 97.25 186 TYR A N 1
ATOM 1431 C CA . TYR A 1 186 ? 3.197 -1.611 -0.756 1.00 97.25 186 TYR A CA 1
ATOM 1432 C C . TYR A 1 186 ? 2.005 -1.515 -1.707 1.00 97.25 186 TYR A C 1
ATOM 1434 O O . TYR A 1 186 ? 1.861 -0.513 -2.409 1.00 97.25 186 TYR A O 1
ATOM 1442 N N . MET A 1 187 ? 1.147 -2.540 -1.755 1.00 97.19 187 MET A N 1
ATOM 1443 C CA . MET A 1 187 ? -0.038 -2.541 -2.620 1.00 97.19 187 MET A CA 1
ATOM 1444 C C . MET A 1 187 ? 0.308 -2.352 -4.107 1.00 97.19 187 MET A C 1
ATOM 1446 O O . MET A 1 187 ? -0.406 -1.659 -4.832 1.00 97.19 187 MET A O 1
ATOM 1450 N N . GLN A 1 188 ? 1.417 -2.945 -4.560 1.00 96.75 188 GLN A N 1
ATOM 1451 C CA . GLN A 1 188 ? 1.898 -2.828 -5.945 1.00 96.75 188 GLN A CA 1
ATOM 1452 C C . GLN A 1 188 ? 1.416 -3.948 -6.864 1.00 96.75 188 GLN A C 1
ATOM 1454 O O . GLN A 1 188 ? 1.626 -3.871 -8.071 1.00 96.75 188 GLN A O 1
ATOM 1459 N N . PHE A 1 189 ? 0.729 -4.945 -6.311 1.00 97.12 189 PHE A N 1
ATOM 1460 C CA . PHE A 1 189 ? 0.234 -6.104 -7.038 1.00 97.12 189 PHE A CA 1
ATOM 1461 C C . PHE A 1 189 ? -1.248 -6.322 -6.743 1.00 97.12 189 PHE A C 1
ATOM 1463 O O . PHE A 1 189 ? -1.745 -6.003 -5.659 1.00 97.12 189 PHE A O 1
ATOM 1470 N N . VAL A 1 190 ? -1.944 -6.856 -7.736 1.00 96.69 190 VAL A N 1
ATOM 1471 C CA . VAL A 1 190 ? -3.300 -7.390 -7.631 1.00 96.69 190 VAL A CA 1
ATOM 1472 C C . VAL A 1 190 ? -3.233 -8.912 -7.512 1.00 96.69 190 VAL A C 1
ATOM 1474 O O . VAL A 1 190 ? -2.448 -9.548 -8.218 1.00 96.69 190 VAL A O 1
ATOM 1477 N N . ALA A 1 191 ? -4.063 -9.473 -6.640 1.00 97.19 191 ALA A N 1
ATOM 1478 C CA . ALA A 1 191 ? -4.171 -10.898 -6.358 1.00 97.19 191 ALA A CA 1
ATOM 1479 C C . ALA A 1 191 ? -5.630 -11.347 -6.413 1.00 97.19 191 ALA A C 1
ATOM 1481 O O . ALA A 1 191 ? -6.539 -10.551 -6.150 1.00 97.19 191 ALA A O 1
ATOM 1482 N N . ARG A 1 192 ? -5.867 -12.617 -6.746 1.00 97.56 192 ARG A N 1
ATOM 1483 C CA . ARG A 1 192 ? -7.220 -13.183 -6.726 1.00 97.56 192 ARG A CA 1
ATOM 1484 C C . ARG A 1 192 ? -7.579 -13.602 -5.306 1.00 97.56 192 ARG A C 1
ATOM 1486 O O . ARG A 1 192 ? -6.770 -14.231 -4.636 1.00 97.56 192 ARG A O 1
ATOM 1493 N N . CYS A 1 193 ? -8.766 -13.233 -4.838 1.00 97.44 193 CYS A N 1
ATOM 1494 C CA . CYS A 1 193 ? -9.255 -13.670 -3.537 1.00 97.44 193 CYS A CA 1
ATOM 1495 C C . CYS A 1 193 ? -9.863 -15.072 -3.642 1.00 97.44 193 CYS A C 1
ATOM 1497 O O . CYS A 1 193 ? -10.630 -15.347 -4.566 1.00 97.44 193 CYS A O 1
ATOM 1499 N N . LYS A 1 194 ? -9.543 -15.931 -2.674 1.00 98.00 194 LYS A N 1
ATOM 1500 C CA . LYS A 1 194 ? -10.071 -17.300 -2.561 1.00 98.00 194 LYS A CA 1
ATOM 1501 C C . LYS A 1 194 ? -11.475 -17.352 -1.960 1.00 98.00 194 LYS A C 1
ATOM 1503 O O . LYS A 1 194 ? -12.197 -18.311 -2.198 1.00 98.00 194 LYS A O 1
ATOM 1508 N N . LYS A 1 195 ? -11.849 -16.325 -1.187 1.00 95.75 195 LYS A N 1
ATOM 1509 C CA . LYS A 1 195 ? -13.122 -16.220 -0.452 1.00 95.75 195 LYS A CA 1
ATOM 1510 C C . LYS A 1 195 ? -13.787 -14.848 -0.690 1.00 95.75 195 LYS A C 1
ATOM 1512 O O . LYS A 1 195 ? -13.956 -14.073 0.254 1.00 95.75 195 LYS A O 1
ATOM 1517 N N . PRO A 1 196 ? -14.075 -14.463 -1.947 1.00 93.69 196 PRO A N 1
ATOM 1518 C CA . PRO A 1 196 ? -14.456 -13.090 -2.282 1.00 93.69 196 PRO A CA 1
ATOM 1519 C C . PRO A 1 196 ? -15.773 -12.626 -1.632 1.00 93.69 196 PRO A C 1
ATOM 1521 O O . PRO A 1 196 ? -15.920 -11.442 -1.315 1.00 93.69 196 PRO A O 1
ATOM 1524 N N . GLU A 1 197 ? -16.705 -13.544 -1.385 1.00 92.69 197 GLU A N 1
ATOM 1525 C CA . GLU A 1 197 ? -18.021 -13.286 -0.791 1.00 92.69 197 GLU A CA 1
ATOM 1526 C C . GLU A 1 197 ? -17.935 -12.879 0.686 1.00 92.69 197 GLU A C 1
ATOM 1528 O O . GLU A 1 197 ? -18.798 -12.146 1.171 1.00 92.69 197 GLU A O 1
ATOM 1533 N N . GLU A 1 198 ? -16.884 -13.301 1.395 1.00 94.31 198 GLU A N 1
ATOM 1534 C CA . GLU A 1 198 ? -16.664 -12.951 2.803 1.00 94.31 198 GLU A CA 1
ATOM 1535 C C . GLU A 1 198 ? -16.214 -11.491 2.978 1.00 94.31 198 GLU A C 1
ATOM 1537 O O . GLU A 1 198 ? -16.387 -10.907 4.051 1.00 94.31 198 GLU A O 1
ATOM 1542 N N . PHE A 1 199 ? -15.667 -10.870 1.926 1.00 94.25 199 PHE A N 1
ATOM 1543 C CA . PHE A 1 199 ? -15.011 -9.561 2.002 1.00 94.25 199 PHE A CA 1
ATOM 1544 C C . PHE A 1 199 ? -15.508 -8.552 0.949 1.00 94.25 199 PHE A C 1
ATOM 1546 O O . PHE A 1 199 ? -14.710 -7.895 0.269 1.00 94.25 199 PHE A O 1
ATOM 1553 N N . PRO A 1 200 ? -16.827 -8.326 0.825 1.00 89.50 200 PRO A N 1
ATOM 1554 C CA . PRO A 1 200 ? -17.413 -7.582 -0.293 1.00 89.50 200 PRO A CA 1
ATOM 1555 C C . PRO A 1 200 ? -16.943 -6.119 -0.401 1.00 89.50 200 PRO A C 1
ATOM 1557 O O . PRO A 1 200 ? -17.089 -5.486 -1.451 1.00 89.50 200 PRO A O 1
ATOM 1560 N N . ALA A 1 201 ? -16.387 -5.539 0.671 1.00 89.88 201 ALA A N 1
ATOM 1561 C CA . ALA A 1 201 ? -15.918 -4.154 0.676 1.00 89.88 201 ALA A CA 1
ATOM 1562 C C . ALA A 1 201 ? -14.529 -3.950 0.042 1.00 89.88 201 ALA A C 1
ATOM 1564 O O . ALA A 1 201 ? -14.202 -2.826 -0.357 1.00 89.88 201 ALA A O 1
ATOM 1565 N N . ILE A 1 202 ? -13.727 -5.009 -0.065 1.00 93.56 202 ILE A N 1
ATOM 1566 C CA . ILE A 1 202 ? -12.322 -4.946 -0.503 1.00 93.56 202 ILE A CA 1
ATOM 1567 C C . ILE A 1 202 ? -12.028 -5.790 -1.745 1.00 93.56 202 ILE A C 1
ATOM 1569 O O . ILE A 1 202 ? -10.900 -5.780 -2.229 1.00 93.56 202 ILE A O 1
ATOM 1573 N N . ILE A 1 203 ? -13.027 -6.492 -2.283 1.00 93.56 203 ILE A N 1
ATOM 1574 C CA . ILE A 1 203 ? -12.882 -7.318 -3.483 1.00 93.56 203 ILE A CA 1
ATOM 1575 C C . ILE A 1 203 ? -13.580 -6.659 -4.683 1.00 93.56 203 ILE A C 1
ATOM 1577 O O . ILE A 1 203 ? -14.659 -6.061 -4.566 1.00 93.56 203 ILE A O 1
ATOM 1581 N N . HIS A 1 204 ? -12.911 -6.702 -5.835 1.00 89.81 204 HIS A N 1
ATOM 1582 C CA . HIS A 1 204 ? -13.418 -6.245 -7.128 1.00 89.81 204 HIS A CA 1
ATOM 1583 C C . HIS A 1 204 ? -14.467 -7.219 -7.674 1.00 89.81 204 HIS A C 1
ATOM 1585 O O . HIS A 1 204 ? -14.551 -8.367 -7.254 1.00 89.81 204 HIS A O 1
ATOM 1591 N N . GLU A 1 205 ? -15.269 -6.767 -8.639 1.00 88.38 205 GLU A N 1
ATOM 1592 C CA . GLU A 1 205 ? -16.273 -7.624 -9.292 1.00 88.38 205 GLU A CA 1
ATOM 1593 C C . GLU A 1 205 ? -15.643 -8.825 -10.020 1.00 88.38 205 GLU A C 1
ATOM 1595 O O . GLU A 1 205 ? -16.278 -9.865 -10.143 1.00 88.38 205 GLU A O 1
ATOM 1600 N N . ASP A 1 206 ? -14.377 -8.719 -10.435 1.00 91.44 206 ASP A N 1
ATOM 1601 C CA . ASP A 1 206 ? -13.600 -9.814 -11.030 1.00 91.44 206 ASP A CA 1
ATOM 1602 C C . ASP A 1 206 ? -12.964 -10.766 -9.991 1.00 91.44 206 ASP A C 1
ATOM 1604 O O . ASP A 1 206 ? -12.180 -11.649 -10.345 1.00 91.44 206 ASP A O 1
ATOM 1608 N N . GLY A 1 207 ? -13.281 -10.590 -8.703 1.00 94.31 207 GLY A N 1
ATOM 1609 C CA . GLY A 1 207 ? -12.762 -11.403 -7.603 1.00 94.31 207 GLY A CA 1
ATOM 1610 C C . GLY A 1 207 ? -11.342 -11.039 -7.159 1.00 94.31 207 GLY A C 1
ATOM 1611 O O . GLY A 1 207 ? -10.761 -11.746 -6.333 1.00 94.31 207 GLY A O 1
ATOM 1612 N N . THR A 1 208 ? -10.756 -9.962 -7.685 1.00 95.62 208 THR A N 1
ATOM 1613 C CA . THR A 1 208 ? -9.388 -9.556 -7.342 1.00 95.62 208 THR A CA 1
ATOM 1614 C C . THR A 1 208 ? -9.328 -8.473 -6.270 1.00 95.62 208 THR A C 1
ATOM 1616 O O . THR A 1 208 ? -10.316 -7.805 -5.963 1.00 95.62 208 THR A O 1
ATOM 1619 N N . SER A 1 209 ? -8.155 -8.282 -5.669 1.00 95.62 209 SER A N 1
ATOM 1620 C CA . SER A 1 209 ? -7.876 -7.150 -4.792 1.00 95.62 209 SER A CA 1
ATOM 1621 C C . SER A 1 209 ? -6.408 -6.752 -4.810 1.00 95.62 209 SER A C 1
ATOM 1623 O O . SER A 1 209 ? -5.526 -7.540 -5.145 1.00 95.62 209 SER A O 1
ATOM 1625 N N . ARG A 1 210 ? -6.140 -5.503 -4.432 1.00 96.06 210 ARG A N 1
ATOM 1626 C CA . ARG A 1 210 ? -4.789 -4.958 -4.316 1.00 96.06 210 ARG A CA 1
ATOM 1627 C C . ARG A 1 210 ? -4.326 -5.044 -2.868 1.00 96.06 210 ARG A C 1
ATOM 1629 O O . ARG A 1 210 ? -4.677 -4.186 -2.061 1.00 96.06 210 ARG A O 1
ATOM 1636 N N . VAL A 1 211 ? -3.553 -6.076 -2.565 1.00 96.88 211 VAL A N 1
ATOM 1637 C CA . VAL A 1 211 ? -3.253 -6.504 -1.195 1.00 96.88 211 VAL A CA 1
ATOM 1638 C C . VAL A 1 211 ? -2.067 -5.742 -0.599 1.00 96.88 211 VAL A C 1
ATOM 1640 O O . VAL A 1 211 ? -1.071 -5.502 -1.283 1.00 96.88 211 VAL A O 1
ATOM 1643 N N . GLN A 1 212 ? -2.176 -5.377 0.681 1.00 98.31 212 GLN A N 1
ATOM 1644 C CA . GLN A 1 212 ? -1.055 -5.014 1.545 1.00 98.31 212 GLN A CA 1
ATOM 1645 C C . GLN A 1 212 ? -0.810 -6.132 2.560 1.00 98.31 212 GLN A C 1
ATOM 1647 O O . GLN A 1 212 ? -1.673 -6.371 3.406 1.00 98.31 212 GLN A O 1
ATOM 1652 N N . THR A 1 213 ? 0.361 -6.765 2.533 1.00 98.44 213 THR A N 1
ATOM 1653 C CA . THR A 1 213 ? 0.787 -7.641 3.636 1.00 98.44 213 THR A CA 1
ATOM 1654 C C . THR A 1 213 ? 1.355 -6.820 4.786 1.00 98.44 213 THR A C 1
ATOM 1656 O O . THR A 1 213 ? 1.943 -5.754 4.583 1.00 98.44 213 THR A O 1
ATOM 1659 N N . VAL A 1 214 ? 1.148 -7.305 6.007 1.00 98.56 214 VAL A N 1
ATOM 1660 C CA . VAL A 1 214 ? 1.646 -6.685 7.233 1.00 98.56 214 VAL A CA 1
ATOM 1661 C C . VAL A 1 214 ? 2.262 -7.760 8.116 1.00 98.56 214 VAL A C 1
ATOM 1663 O O . VAL A 1 214 ? 1.582 -8.710 8.503 1.00 98.56 214 VAL A O 1
ATOM 1666 N N . ASN A 1 215 ? 3.524 -7.564 8.492 1.00 97.56 215 ASN A N 1
ATOM 1667 C CA . ASN A 1 215 ? 4.229 -8.395 9.464 1.00 97.56 215 ASN A CA 1
ATOM 1668 C C . ASN A 1 215 ? 4.795 -7.557 10.624 1.00 97.56 215 ASN A C 1
ATOM 1670 O O . ASN A 1 215 ? 4.694 -6.322 10.658 1.00 97.56 215 ASN A O 1
ATOM 1674 N N . LYS A 1 216 ? 5.351 -8.255 11.617 1.00 97.44 216 LYS A N 1
ATOM 1675 C CA . LYS A 1 216 ? 5.836 -7.662 12.867 1.00 97.44 216 LYS A CA 1
ATOM 1676 C C . LYS A 1 216 ? 7.065 -6.778 12.645 1.00 97.44 216 LYS A C 1
ATOM 1678 O O . LYS A 1 216 ? 7.230 -5.794 13.362 1.00 97.44 216 LYS A O 1
ATOM 1683 N N . GLU A 1 217 ? 7.902 -7.117 11.677 1.00 95.19 217 GLU A N 1
ATOM 1684 C CA . GLU A 1 217 ? 9.169 -6.454 11.377 1.00 95.19 217 GLU A CA 1
ATOM 1685 C C . GLU A 1 217 ? 8.934 -5.113 10.672 1.00 95.19 217 GLU A C 1
ATOM 1687 O O . GLU A 1 217 ? 9.540 -4.107 11.034 1.00 95.19 217 GLU A O 1
ATOM 1692 N N . GLN A 1 218 ? 8.016 -5.080 9.703 1.00 93.94 218 GLN A N 1
ATOM 1693 C CA . GLN A 1 218 ? 7.736 -3.900 8.881 1.00 93.94 218 GLN A CA 1
ATOM 1694 C C . GLN A 1 218 ? 6.831 -2.883 9.582 1.00 93.94 218 GLN A C 1
ATOM 1696 O O . GLN A 1 218 ? 7.001 -1.675 9.402 1.00 93.94 218 GLN A O 1
ATOM 1701 N N . HIS A 1 219 ? 5.829 -3.348 10.339 1.00 96.88 219 HIS A N 1
ATOM 1702 C CA . HIS A 1 219 ? 4.897 -2.470 11.053 1.00 96.88 219 HIS A CA 1
ATOM 1703 C C . HIS A 1 219 ? 4.361 -3.134 12.334 1.00 96.88 219 HIS A C 1
ATOM 1705 O O . HIS A 1 219 ? 3.221 -3.608 12.373 1.00 96.88 219 HIS A O 1
ATOM 1711 N N . PRO A 1 220 ? 5.152 -3.162 13.424 1.00 97.62 220 PRO A N 1
ATOM 1712 C CA . PRO A 1 220 ? 4.826 -3.929 14.629 1.00 97.62 220 PRO A CA 1
ATOM 1713 C C . PRO A 1 220 ? 3.513 -3.504 15.294 1.00 97.62 220 PRO A C 1
ATOM 1715 O O . PRO A 1 220 ? 2.841 -4.319 15.929 1.00 97.62 220 PRO A O 1
ATOM 1718 N N . SER A 1 221 ? 3.140 -2.230 15.182 1.00 98.06 221 SER A N 1
ATOM 1719 C CA . SER A 1 221 ? 1.933 -1.699 15.814 1.00 98.06 221 SER A CA 1
ATOM 1720 C C . SER A 1 221 ? 0.666 -2.020 15.022 1.00 98.06 221 SER A C 1
ATOM 1722 O O . SER A 1 221 ? -0.325 -2.449 15.617 1.00 98.06 221 SER A O 1
ATOM 1724 N N . LEU A 1 222 ? 0.703 -1.883 13.692 1.00 98.56 222 LEU A N 1
ATOM 1725 C CA . LEU A 1 222 ? -0.397 -2.310 12.825 1.00 98.56 222 LEU A CA 1
ATOM 1726 C C . LEU A 1 222 ? -0.573 -3.831 12.880 1.00 98.56 222 LEU A C 1
ATOM 1728 O O . LEU A 1 222 ? -1.700 -4.311 12.982 1.00 98.56 222 LEU A O 1
ATOM 1732 N N . TYR A 1 223 ? 0.533 -4.580 12.905 1.00 98.75 223 TYR A N 1
ATOM 1733 C CA . TYR A 1 223 ? 0.521 -6.029 13.097 1.00 98.75 223 TYR A CA 1
ATOM 1734 C C . TYR A 1 223 ? -0.235 -6.426 14.372 1.00 98.75 223 TYR A C 1
ATOM 1736 O O . TYR A 1 223 ? -1.114 -7.287 14.337 1.00 98.75 223 TYR A O 1
ATOM 1744 N N . LYS A 1 224 ? 0.033 -5.751 15.501 1.00 98.75 224 LYS A N 1
ATOM 1745 C CA . LYS A 1 224 ? -0.688 -5.990 16.765 1.00 98.75 224 LYS A CA 1
ATOM 1746 C C . LYS A 1 224 ? -2.185 -5.695 16.657 1.00 98.75 224 LYS A C 1
ATOM 1748 O O . LYS A 1 224 ? -2.976 -6.460 17.205 1.00 98.75 224 LYS A O 1
ATOM 1753 N N . LEU A 1 225 ? -2.578 -4.622 15.964 1.00 98.81 225 LEU A N 1
ATOM 1754 C CA . LEU A 1 225 ? -3.991 -4.318 15.717 1.00 98.81 225 LEU A CA 1
ATOM 1755 C C . LEU A 1 225 ? -4.665 -5.440 14.918 1.00 98.81 225 LEU A C 1
ATOM 1757 O O . LEU A 1 225 ? -5.707 -5.941 15.341 1.00 98.81 225 LEU A O 1
ATOM 1761 N N . LEU A 1 226 ? -4.058 -5.865 13.807 1.00 98.81 226 LEU A N 1
ATOM 1762 C CA . LEU A 1 226 ? -4.594 -6.941 12.973 1.00 98.81 226 LEU A CA 1
ATOM 1763 C C . LEU A 1 226 ? -4.669 -8.269 13.735 1.00 98.81 226 LEU A C 1
ATOM 1765 O O . LEU A 1 226 ? -5.706 -8.925 13.698 1.00 98.81 226 LEU A O 1
ATOM 1769 N N . LYS A 1 227 ? -3.634 -8.633 14.506 1.00 98.75 227 LYS A N 1
ATOM 1770 C CA . LYS A 1 227 ? -3.653 -9.824 15.375 1.00 98.75 227 LYS A CA 1
ATOM 1771 C C . LYS A 1 227 ? -4.770 -9.777 16.409 1.00 98.75 227 LYS A C 1
ATOM 1773 O O . LYS A 1 227 ? -5.424 -10.792 16.639 1.00 98.75 227 LYS A O 1
ATOM 1778 N N . ALA A 1 228 ? -4.977 -8.629 17.054 1.00 98.69 228 ALA A N 1
ATOM 1779 C CA . ALA A 1 228 ? -6.036 -8.475 18.045 1.00 98.69 228 ALA A CA 1
ATOM 1780 C C . ALA A 1 228 ? -7.423 -8.594 17.399 1.00 98.69 228 ALA A C 1
ATOM 1782 O O . ALA A 1 228 ? -8.278 -9.309 17.917 1.00 98.69 228 ALA A O 1
ATOM 1783 N N . PHE A 1 229 ? -7.619 -7.968 16.238 1.00 98.56 229 PHE A N 1
ATOM 1784 C CA . PHE A 1 229 ? -8.861 -8.075 15.478 1.00 98.56 229 PHE A CA 1
ATOM 1785 C C . PHE A 1 229 ? -9.123 -9.509 14.992 1.00 98.56 229 PHE A C 1
ATOM 1787 O O . PHE A 1 229 ? -10.238 -10.012 15.143 1.00 98.56 229 PHE A O 1
ATOM 1794 N N . TYR A 1 230 ? -8.093 -10.200 14.498 1.00 98.62 230 TYR A N 1
ATOM 1795 C CA . TYR A 1 230 ? -8.166 -11.608 14.112 1.00 98.62 230 TYR A CA 1
ATOM 1796 C C . TYR A 1 230 ? -8.554 -12.500 15.291 1.00 98.62 230 TYR A C 1
ATOM 1798 O O . TYR A 1 230 ? -9.484 -13.292 15.181 1.00 98.62 230 TYR A O 1
ATOM 1806 N N . LYS A 1 231 ? -7.915 -12.319 16.453 1.00 98.38 231 LYS A N 1
ATOM 1807 C CA . LYS A 1 231 ? -8.234 -13.077 17.671 1.00 98.38 231 LYS A CA 1
ATOM 1808 C C . LYS A 1 231 ? -9.696 -12.914 18.099 1.00 98.38 231 LYS A C 1
ATOM 1810 O O . LYS A 1 231 ? -10.290 -13.870 18.585 1.00 98.38 231 LYS A O 1
ATOM 1815 N N . GLU A 1 232 ? -10.261 -11.717 17.958 1.00 96.88 232 GLU A N 1
ATOM 1816 C CA . GLU A 1 232 ? -11.646 -11.445 18.357 1.00 96.88 232 GLU A CA 1
ATOM 1817 C C . GLU A 1 232 ? -12.682 -11.915 17.328 1.00 96.88 232 GLU A C 1
ATOM 1819 O O . GLU A 1 232 ? -13.831 -12.149 17.696 1.00 96.88 232 GLU A O 1
ATOM 1824 N N . THR A 1 233 ? -12.317 -12.012 16.046 1.00 97.12 233 THR A N 1
ATOM 1825 C CA . THR A 1 233 ? -13.317 -12.101 14.969 1.00 97.12 233 THR A CA 1
ATOM 1826 C C . THR A 1 233 ? -13.078 -13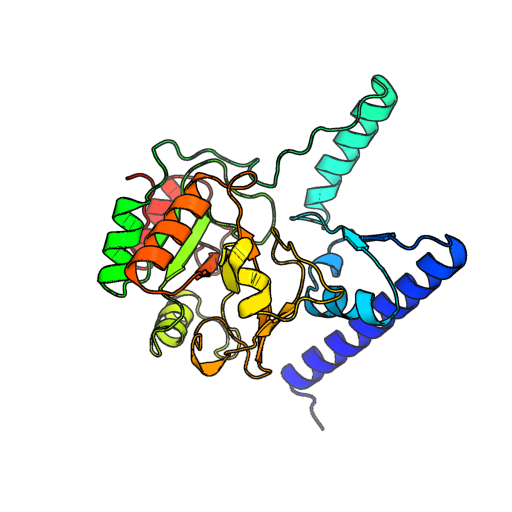.178 13.918 1.00 97.12 233 THR A C 1
ATOM 1828 O O . THR A 1 233 ? -13.949 -13.368 13.068 1.00 97.12 233 THR A O 1
ATOM 1831 N N . GLY A 1 234 ? -11.908 -13.816 13.913 1.00 97.69 234 GLY A N 1
ATOM 1832 C CA . GLY A 1 234 ? -11.453 -14.712 12.848 1.00 97.69 234 GLY A CA 1
ATOM 1833 C C . GLY A 1 234 ? -11.073 -14.011 11.536 1.00 97.69 234 GLY A C 1
ATOM 1834 O O . GLY A 1 234 ? -10.642 -14.677 10.605 1.00 97.69 234 GLY A O 1
ATOM 1835 N N . CYS A 1 235 ? -11.199 -12.682 11.429 1.00 97.88 235 CYS A N 1
ATOM 1836 C CA . CYS A 1 235 ? -10.863 -11.935 10.213 1.00 97.88 235 CYS A CA 1
ATOM 1837 C C . CYS A 1 235 ? -9.411 -11.418 10.260 1.00 97.88 235 CYS A C 1
ATOM 1839 O O . CYS A 1 235 ? -9.096 -10.602 11.131 1.00 97.88 235 CYS A O 1
ATOM 1841 N N . PRO A 1 236 ? -8.510 -11.842 9.351 1.00 98.25 236 PRO A N 1
ATOM 1842 C CA . PRO A 1 236 ? -7.086 -11.503 9.434 1.00 98.25 236 PRO A CA 1
ATOM 1843 C C . PRO A 1 236 ? -6.733 -10.165 8.771 1.00 98.25 236 PRO A C 1
ATOM 1845 O O . PRO A 1 236 ? -5.553 -9.854 8.600 1.00 98.25 236 PRO A O 1
ATOM 1848 N N . MET A 1 237 ? -7.732 -9.384 8.346 1.00 98.31 237 MET A N 1
ATOM 1849 C CA . MET A 1 237 ? -7.510 -8.183 7.549 1.00 98.31 237 MET A CA 1
ATOM 1850 C C . MET A 1 237 ? -8.478 -7.045 7.858 1.00 98.31 237 MET A C 1
ATOM 1852 O O . MET A 1 237 ? -9.611 -7.254 8.287 1.00 98.31 237 MET A O 1
ATOM 1856 N N . LEU A 1 238 ? -8.034 -5.822 7.578 1.00 98.06 238 LEU A N 1
ATOM 1857 C CA . LEU A 1 238 ? -8.857 -4.616 7.623 1.00 98.06 238 LEU A CA 1
ATOM 1858 C C . LEU A 1 238 ? -8.975 -3.989 6.241 1.00 98.06 238 LEU A C 1
ATOM 1860 O O . LEU A 1 238 ? -8.048 -4.049 5.433 1.00 98.06 238 LEU A O 1
ATOM 1864 N N . LEU A 1 239 ? -10.101 -3.322 5.997 1.00 97.19 239 LEU A N 1
ATOM 1865 C CA . LEU A 1 239 ? -10.217 -2.417 4.863 1.00 97.19 239 LEU A CA 1
ATOM 1866 C C . LEU A 1 239 ? -9.271 -1.231 5.060 1.00 97.19 239 LEU A C 1
ATOM 1868 O O . LEU A 1 239 ? -9.231 -0.640 6.136 1.00 97.19 239 LEU A O 1
ATOM 1872 N N . ASN A 1 240 ? -8.579 -0.849 3.993 1.00 97.50 240 ASN A N 1
ATOM 1873 C CA . ASN A 1 240 ? -7.685 0.293 3.919 1.00 97.50 240 ASN A CA 1
ATOM 1874 C C . ASN A 1 240 ? -7.987 1.156 2.685 1.00 97.50 240 ASN A C 1
ATOM 1876 O O . ASN A 1 240 ? -8.104 0.683 1.547 1.00 97.50 240 ASN A O 1
ATOM 1880 N N . THR A 1 241 ? -8.061 2.463 2.908 1.00 95.25 241 THR A N 1
ATOM 1881 C CA . THR A 1 241 ? -7.950 3.479 1.864 1.00 95.25 241 THR A CA 1
ATOM 1882 C C . THR A 1 241 ? -7.258 4.725 2.404 1.00 95.25 241 THR A C 1
ATOM 1884 O O . THR A 1 241 ? -7.236 4.966 3.603 1.00 95.25 241 THR A O 1
ATOM 1887 N N . SER A 1 242 ? -6.756 5.576 1.506 1.00 95.00 242 SER A N 1
ATOM 1888 C CA . SER A 1 242 ? -6.140 6.861 1.859 1.00 95.00 242 SER A CA 1
ATOM 1889 C C . SER A 1 242 ? -6.993 7.686 2.829 1.00 95.00 242 SER A C 1
ATOM 1891 O O . SER A 1 242 ?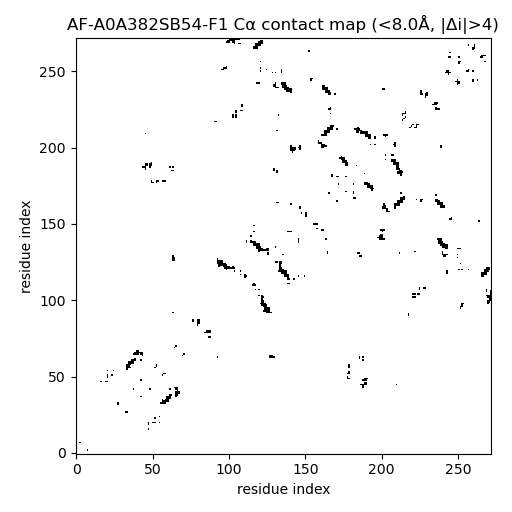 -8.171 7.919 2.549 1.00 95.00 242 SER A O 1
ATOM 1893 N N . LEU A 1 243 ? -6.423 8.176 3.931 1.00 96.94 243 LEU A N 1
ATOM 1894 C CA . LEU A 1 243 ? -7.062 9.181 4.782 1.00 96.94 243 LEU A CA 1
ATOM 1895 C C . LEU A 1 243 ? -6.867 10.556 4.143 1.00 96.94 243 LEU A C 1
ATOM 1897 O O . LEU A 1 243 ? -5.796 11.143 4.222 1.00 96.94 243 LEU A O 1
ATOM 1901 N N . ASN A 1 244 ? -7.883 11.038 3.431 1.00 95.00 244 ASN A N 1
ATOM 1902 C CA . ASN A 1 244 ? 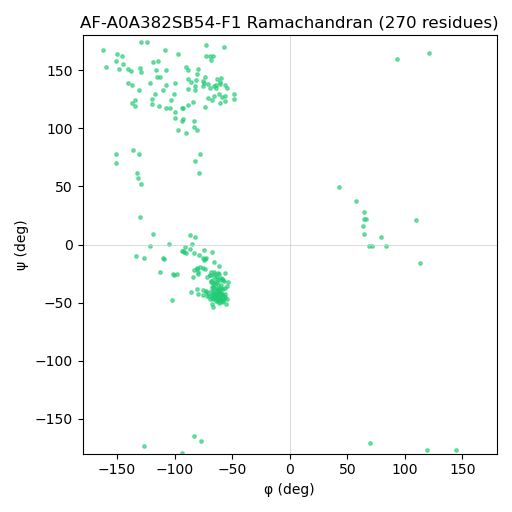-7.818 12.313 2.729 1.00 95.00 244 ASN A CA 1
ATOM 1903 C C . ASN A 1 244 ? -9.199 12.880 2.424 1.00 95.00 244 ASN A C 1
ATOM 1905 O O . ASN A 1 244 ? -10.165 12.133 2.201 1.00 95.00 244 ASN A O 1
ATOM 1909 N N . ILE A 1 245 ? -9.244 14.203 2.329 1.00 91.25 245 ILE A N 1
ATOM 1910 C CA . ILE A 1 245 ? -10.342 14.940 1.720 1.00 91.25 245 ILE A CA 1
ATOM 1911 C C . ILE A 1 245 ? -10.261 14.785 0.198 1.00 91.25 245 ILE A C 1
ATOM 1913 O O . ILE A 1 245 ? -9.184 14.806 -0.393 1.00 91.25 245 ILE A O 1
ATOM 1917 N N . LYS A 1 246 ? -11.407 14.602 -0.471 1.00 87.56 246 LYS A N 1
ATOM 1918 C CA . LYS A 1 246 ? -11.444 14.515 -1.940 1.00 87.56 246 LYS A CA 1
ATOM 1919 C C . LYS A 1 246 ? -10.817 15.770 -2.556 1.00 87.56 246 LYS A C 1
ATOM 1921 O O . LYS A 1 246 ? -11.239 16.877 -2.238 1.00 87.56 246 LYS A O 1
ATOM 1926 N N . GLY A 1 247 ? -9.863 15.561 -3.464 1.00 87.50 247 GLY A N 1
ATOM 1927 C CA . GLY A 1 247 ? -9.107 16.633 -4.117 1.00 87.50 247 GLY A CA 1
ATOM 1928 C C . GLY A 1 247 ? -7.912 17.141 -3.308 1.00 87.50 247 GLY A C 1
ATOM 1929 O O . GLY A 1 247 ? -7.203 18.006 -3.796 1.00 87.50 247 GLY A O 1
ATOM 1930 N N . GLN A 1 248 ? -7.672 16.602 -2.109 1.00 93.56 248 GLN A N 1
ATOM 1931 C CA . GLN A 1 248 ? -6.526 16.947 -1.273 1.00 93.56 248 GLN A CA 1
ATOM 1932 C C . GLN A 1 248 ? -5.573 15.751 -1.096 1.00 93.56 248 GLN A C 1
ATOM 1934 O O . GLN A 1 248 ? -6.002 14.593 -1.263 1.00 93.56 248 GLN A O 1
ATOM 1939 N N . PRO A 1 249 ? -4.296 16.021 -0.754 1.00 94.69 249 PRO A N 1
ATOM 1940 C CA . PRO A 1 249 ? -3.323 15.003 -0.371 1.00 94.69 249 PRO A CA 1
ATOM 1941 C C . PRO A 1 249 ? -3.773 14.152 0.823 1.00 94.69 249 PRO A C 1
ATOM 1943 O O . PRO A 1 249 ? -4.773 14.435 1.484 1.00 94.69 249 PRO A O 1
ATOM 1946 N N . ILE A 1 250 ? -3.025 13.079 1.083 1.00 97.06 250 ILE A N 1
ATOM 1947 C CA . ILE A 1 250 ? -3.162 12.300 2.317 1.00 97.06 250 ILE A CA 1
ATOM 1948 C C . ILE A 1 250 ? -2.860 13.212 3.508 1.00 97.06 250 ILE A C 1
ATOM 1950 O O . ILE A 1 250 ? -1.929 14.009 3.440 1.00 97.06 250 ILE A O 1
ATOM 1954 N N . VAL A 1 251 ? -3.658 13.079 4.569 1.00 97.44 251 VAL A N 1
ATOM 1955 C CA . VAL A 1 251 ? -3.457 13.763 5.853 1.00 97.44 251 VAL A CA 1
ATOM 1956 C C . VAL A 1 251 ? -2.003 13.603 6.293 1.00 97.44 251 VAL A C 1
ATOM 1958 O O . VAL A 1 251 ? -1.523 12.475 6.408 1.00 97.44 251 VAL A O 1
ATOM 1961 N N . ASN A 1 252 ? -1.308 14.703 6.562 1.00 96.94 252 ASN A N 1
ATOM 1962 C CA . ASN A 1 252 ? 0.095 14.678 6.963 1.00 96.94 252 ASN A CA 1
ATOM 1963 C C . ASN A 1 252 ? 0.258 14.879 8.478 1.00 96.94 252 ASN A C 1
ATOM 1965 O O . ASN A 1 252 ? 0.944 14.082 9.132 1.00 96.94 252 ASN A O 1
ATOM 1969 N N . ASP A 1 253 ? -0.424 15.880 9.040 1.00 97.44 253 ASP A N 1
ATOM 1970 C CA . ASP A 1 253 ? -0.302 16.321 10.435 1.00 97.44 253 ASP A CA 1
ATOM 1971 C C . ASP A 1 253 ? -1.653 16.385 11.185 1.00 97.44 253 ASP A C 1
ATOM 1973 O O . ASP A 1 253 ? -2.689 15.928 10.697 1.00 97.44 253 ASP A O 1
ATOM 1977 N N . LYS A 1 254 ? -1.642 16.913 12.418 1.00 97.31 254 LYS A N 1
ATOM 1978 C CA . LYS A 1 254 ? -2.846 17.036 13.258 1.00 97.31 254 LYS A CA 1
ATOM 1979 C C . LYS A 1 254 ? -3.859 18.057 12.720 1.00 97.31 254 LYS A C 1
ATOM 1981 O O . LYS A 1 254 ? -5.056 17.836 12.888 1.00 97.31 254 LYS A O 1
ATOM 1986 N N . ALA A 1 255 ? -3.419 19.120 12.047 1.00 97.81 255 ALA A N 1
ATOM 1987 C CA . ALA A 1 255 ? -4.331 20.106 11.466 1.00 97.81 255 ALA A CA 1
ATOM 1988 C C . ALA A 1 255 ? -5.122 19.489 10.301 1.00 97.81 255 ALA A C 1
ATOM 1990 O O . ALA A 1 255 ? -6.341 19.658 10.205 1.00 97.81 255 ALA A O 1
ATOM 1991 N N . ASP A 1 256 ? -4.460 18.674 9.476 1.00 98.06 256 ASP A N 1
ATOM 1992 C CA . ASP A 1 256 ? -5.120 17.887 8.433 1.00 98.06 256 ASP A CA 1
ATOM 1993 C C . ASP A 1 256 ? -6.136 16.885 9.017 1.00 98.06 256 ASP A C 1
ATOM 1995 O O . ASP A 1 256 ? -7.219 16.685 8.452 1.00 98.06 256 ASP A O 1
ATOM 1999 N N . VAL A 1 257 ? -5.821 16.265 10.165 1.00 98.12 257 VAL A N 1
ATOM 2000 C CA . VAL A 1 257 ? -6.749 15.382 10.896 1.00 98.12 257 VAL A CA 1
ATOM 2001 C C . VAL A 1 257 ? -8.005 16.139 11.334 1.00 98.12 257 VAL A C 1
ATOM 2003 O O . VAL A 1 257 ? -9.124 15.651 11.131 1.00 98.12 257 VAL A O 1
ATOM 2006 N N . GLU A 1 258 ? -7.843 17.323 11.920 1.00 97.88 258 GLU A N 1
ATOM 2007 C CA . GLU A 1 258 ? -8.953 18.175 12.357 1.00 97.88 258 GLU A CA 1
ATOM 2008 C C . GLU A 1 258 ? -9.817 18.609 11.170 1.00 97.88 258 GLU A C 1
ATOM 2010 O O . GLU A 1 258 ? -11.046 18.484 11.215 1.00 97.88 258 GLU A O 1
ATOM 2015 N N . ALA A 1 259 ? -9.189 19.027 10.068 1.00 97.62 259 ALA A N 1
ATOM 2016 C CA . ALA A 1 259 ? -9.881 19.401 8.840 1.00 97.62 259 ALA A CA 1
ATOM 2017 C C . ALA A 1 259 ? -10.683 18.227 8.253 1.00 97.62 259 ALA A C 1
ATOM 2019 O O . ALA A 1 259 ? -11.853 18.393 7.882 1.00 97.62 259 ALA A O 1
ATOM 2020 N N . PHE A 1 260 ? -10.091 17.028 8.202 1.00 97.38 260 PHE A N 1
ATOM 2021 C CA . PHE A 1 260 ? -10.774 15.814 7.752 1.00 97.38 260 PHE A CA 1
ATOM 2022 C C . PHE A 1 260 ? -11.980 15.489 8.640 1.00 97.38 260 PHE A C 1
ATOM 2024 O O . PHE A 1 260 ? -13.084 15.266 8.130 1.00 97.38 260 PHE A O 1
ATOM 2031 N N . THR A 1 261 ? -11.781 15.503 9.960 1.00 96.69 261 THR A N 1
ATOM 2032 C CA . THR A 1 261 ? -12.817 15.192 10.954 1.00 96.69 261 THR A CA 1
ATOM 2033 C C . THR A 1 261 ? -13.974 16.182 10.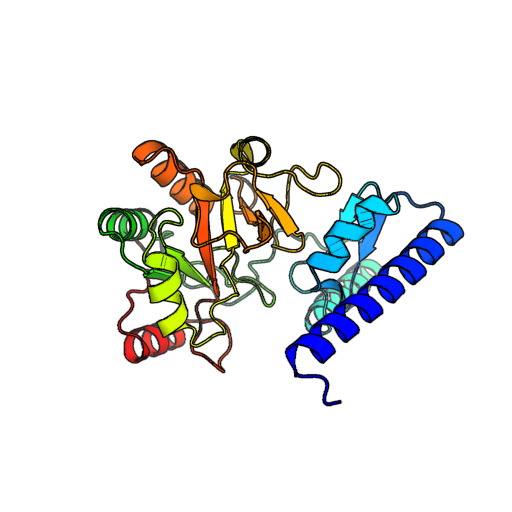856 1.00 96.69 261 THR A C 1
ATOM 2035 O O . THR A 1 261 ? -15.126 15.765 10.748 1.00 96.69 261 THR A O 1
ATOM 2038 N N . LYS A 1 262 ? -13.681 17.486 10.785 1.00 97.00 262 LYS A N 1
ATOM 2039 C CA . LYS A 1 262 ? -14.681 18.552 10.626 1.00 97.00 262 LYS A CA 1
ATOM 2040 C C . LYS A 1 262 ? -15.496 18.396 9.342 1.00 97.00 262 LYS A C 1
ATOM 2042 O O . LYS A 1 262 ? -16.696 18.649 9.344 1.00 97.00 262 LYS A O 1
ATOM 2047 N N . LYS A 1 263 ? -14.862 17.978 8.242 1.00 95.44 263 LYS A N 1
ATOM 2048 C CA . LYS A 1 263 ? -15.525 17.855 6.937 1.00 95.44 263 LYS A CA 1
ATOM 2049 C C . LYS A 1 263 ? -16.439 16.638 6.825 1.00 95.44 263 LYS A C 1
ATOM 2051 O O . LYS A 1 263 ? -17.475 16.729 6.169 1.00 95.44 263 LYS A O 1
ATOM 2056 N N . TYR A 1 264 ? -16.033 15.500 7.384 1.00 94.31 264 TYR A N 1
ATOM 2057 C CA . TYR A 1 264 ? -16.744 14.233 7.187 1.00 94.31 264 TYR A CA 1
ATOM 2058 C C . TYR A 1 264 ? -17.475 13.715 8.425 1.00 94.31 264 TYR A C 1
ATOM 2060 O O . TYR A 1 264 ? -18.246 12.768 8.297 1.00 94.31 264 TYR A O 1
ATOM 2068 N N . GLY A 1 265 ? -17.236 14.291 9.605 1.00 95.19 265 GLY A N 1
ATOM 2069 C CA . GLY A 1 265 ? -17.795 13.793 10.865 1.00 95.19 265 GLY A CA 1
ATOM 2070 C C . GLY A 1 265 ? -17.280 12.401 11.246 1.00 95.19 265 GLY A C 1
ATOM 2071 O O . GLY A 1 265 ? -17.940 11.680 11.989 1.00 95.19 265 GLY A O 1
ATOM 2072 N N . ILE A 1 266 ? -16.126 11.993 10.711 1.00 95.62 266 ILE A N 1
ATOM 2073 C CA . ILE A 1 266 ? -15.518 10.681 10.956 1.00 95.62 266 ILE A CA 1
ATOM 2074 C C . ILE A 1 266 ? -14.410 10.839 11.982 1.00 95.62 266 ILE A C 1
ATOM 2076 O O . ILE A 1 266 ? -13.517 11.665 11.802 1.00 95.62 266 ILE A O 1
ATOM 2080 N N . LYS A 1 267 ? -14.435 9.999 13.016 1.00 97.06 267 LYS A N 1
ATOM 2081 C CA . LYS A 1 267 ? -13.382 9.953 14.031 1.00 97.06 267 LYS A CA 1
ATOM 2082 C C . LYS A 1 267 ? -12.062 9.520 13.404 1.00 97.06 267 LYS A C 1
ATOM 2084 O O . LYS A 1 267 ? -12.020 8.534 12.668 1.00 97.06 267 LYS A O 1
ATOM 2089 N N . VAL A 1 268 ? -10.987 10.213 13.752 1.00 98.50 268 VAL A N 1
ATOM 2090 C CA . VAL A 1 268 ? -9.619 9.825 13.413 1.00 98.50 268 VAL A CA 1
ATOM 2091 C C . VAL A 1 268 ? -8.858 9.614 14.711 1.00 98.50 268 VAL A C 1
ATOM 2093 O O . VAL A 1 268 ? -8.750 10.525 15.528 1.00 98.50 268 VAL A O 1
ATOM 2096 N N . HIS A 1 269 ? -8.336 8.409 14.907 1.00 98.56 269 HIS A N 1
ATOM 2097 C CA . HIS A 1 269 ? -7.544 8.078 16.082 1.00 98.56 269 HIS A CA 1
ATOM 2098 C C . HIS A 1 269 ? -6.080 8.405 15.813 1.00 98.56 269 HIS A C 1
ATOM 2100 O O . HIS A 1 269 ? -5.475 7.867 14.883 1.00 98.56 269 HIS A O 1
ATOM 2106 N N . THR A 1 270 ? -5.517 9.295 16.624 1.00 98.31 270 THR A N 1
ATOM 2107 C CA . THR A 1 270 ? -4.106 9.702 16.542 1.00 98.31 270 THR A CA 1
ATOM 2108 C C . THR A 1 270 ? -3.231 9.011 17.578 1.00 98.31 270 THR A C 1
ATOM 2110 O O . THR A 1 270 ? -2.047 8.794 17.339 1.00 98.31 270 THR A O 1
ATOM 2113 N N . SER A 1 271 ? -3.821 8.599 18.698 1.00 97.81 271 SER A N 1
ATOM 2114 C CA . SER A 1 271 ? -3.197 7.756 19.713 1.00 97.81 271 SER A CA 1
ATOM 2115 C C . SER A 1 271 ? -4.245 6.904 20.420 1.00 97.81 271 SER A C 1
ATOM 2117 O O . SER A 1 271 ? -5.436 7.228 20.352 1.00 97.81 271 SER A O 1
ATOM 2119 N N . ASP A 1 272 ? -3.821 5.861 21.134 1.00 95.06 272 ASP A N 1
ATOM 2120 C CA . ASP A 1 272 ? -4.658 5.249 22.183 1.00 95.06 272 ASP A CA 1
ATOM 2121 C C . ASP A 1 272 ? -4.905 6.195 23.365 1.00 95.06 272 ASP A C 1
ATOM 2123 O O . ASP A 1 272 ? -4.187 7.213 23.490 1.00 95.06 272 ASP A O 1
#

Nearest PDB structures (foldseek):
  3ver-assembly1_A  TM=9.318E-01  e=8.654E-22  Streptoalloteichus tenebrarius
  3vex-assembly1_A  TM=9.137E-01  e=9.870E-22  Streptoalloteichus tenebrarius
  3veo-assembly1_A  TM=9.198E-01  e=6.637E-21  Streptoalloteichus tenebrarius
  3vf2-assembly1_A  TM=9.193E-01  e=3.664E-20  Streptoalloteichus tenebrarius
  3vf4-assembly1_A  TM=9.125E-01  e=2.313E-20  Streptoalloteichus tenebrarius

Sequence (272 aa):
KDHDDFTIARAAQIQIQERILSYSEYARDITGSENLVFMGGVALNCVANSKLFNIGWKDIHIMPNPGDAGSSLGAAALELYNTTGKKVKWDGPYLGHNIEGSYPIKKSLASLKKGELFGIANGKAEFGPRALGNRSLCADPRGPKVKSKMNVIKKRQKFRPFAPMILEEHLEEYFDMPGGKTTAPYMQFVARCKKPEEFPAIIHEDGTSRVQTVNKEQHPSLYKLLKAFYKETGCPMLLNTSLNIKGQPIVNDKADVEAFTKKYGIKVHTSD

Radius of gyration: 19.17 Å; Cα contacts (8 Å, |Δi|>4): 489; chains: 1; bounding box: 54×39×55 Å

InterPro domains:
  IPR003696 Carbamoyltransferase [PF02543] (7-76)
  IPR031730 Carbamoyltransferase, C-terminal [PF16861] (111-266)
  IPR038152 Carbamoyltransferase, C-terminal domain superfamily [G3DSA:3.90.870.20] (85-270)
  IPR051338 NodU/CmcH Carbamoyltransferase [PTHR34847] (7-256)

Mean predicted aligned error: 3.86 Å